Protein AF-A0A317Z5L1-F1 (afdb_monomer)

Organism: Staphylococcus pseudintermedius (NCBI:txid283734)

Radius of gyration: 21.59 Å; Cα contacts (8 Å, |Δi|>4): 305; chains: 1; bounding box: 58×46×45 Å

pLDDT: mean 89.45, std 11.29, range [34.5, 98.62]

Solvent-accessible surface area (backbone atoms only — not comparable to full-atom values): 14922 Å² total; per-residue (Å²): 137,79,96,74,83,91,82,87,82,84,75,68,102,49,79,64,43,39,53,53,49,48,68,71,66,71,56,46,62,68,49,66,65,61,42,53,48,40,75,72,50,53,82,77,53,86,69,94,71,84,78,85,72,56,71,70,44,46,50,53,27,52,54,21,43,68,71,51,67,75,73,35,70,65,54,54,50,55,44,48,54,52,49,20,66,74,73,73,44,89,69,59,59,50,49,27,58,79,65,70,38,54,42,48,64,52,56,42,72,77,26,68,21,72,66,56,44,32,47,80,70,64,76,42,89,79,82,73,55,72,51,54,53,14,38,43,24,39,41,47,67,69,25,28,64,14,77,37,46,60,49,30,54,51,51,53,54,35,73,79,36,67,42,38,59,68,57,53,47,56,56,44,34,73,76,36,72,82,66,45,71,68,56,52,52,51,40,50,26,57,42,47,44,74,67,56,64,93,70,52,45,82,62,28,24,73,48,52,34,44,75,60,86,62,39,38,34,58,18,70,67,48,58,55,46,49,70,39,70,65,56,34,51,53,53,55,38,35,35,51,34,6,49,51,38,12,38,78,76,35,75,52,35,69,60,82,65,85,88,124

Secondary structure (DSSP, 8-state):
--S---------S-TTTTHHHHHHH--TT--HHHHHHHHH-GGGS-SS------HHHHHHHHHHHHH--TT-HHHHHHHHHHHHHHHTS---HHHHHHTT-S-HHHHHHHSSSHHHHHHHHTS------HHHHHHHHHHHHHTTT-S-HHHHHHHHHHHH--EEHHHHHHHHHHH-TT--HHHHHHHHHHHSSTTSPTTTHHHH-S-SEEEETTEEEE-HHHHHHTTSHHHHHHHHHHHHHHHHHHHHHHTT-SS--S--

Mean predicted aligned error: 7.6 Å

Foldseek 3Di:
DDPDDDDDDDQDLDLCLLVVLVVLVLQQALDLVVSLVCLVPVVPDPDPDDDDDDPVSSVSNNVSSVPDDSLDLVLVVVQQVVLCVVVVHRDAQVSCVVVSHYNSLSVVVVALAPVRNCVVVVVDPDDADPLLSLQRSLLSPPQLLLLALLQLVVVVVQLVHKDFLVRSQVSVCVQPVVDDSVNSVVNVCSQQVVVDDPPSCVRRNGHQWDDDDRMIHGDPVNNVSCVPVVSVVNSVSSSVSSQVNCCVQVVSHRDDDDDD

Nearest PDB structures (foldseek):
  7clg-assembly1_A  TM=8.553E-01  e=5.758E-12  Staphylococcus aureus subsp. aureus USA300
  7clg-assembly1_B  TM=8.978E-01  e=5.405E-11  Staphylococcus aureus subsp. aureus USA300
  5x11-assembly3_D  TM=5.388E-01  e=4.546E+00  Bacillus spizizenii str. W23
  8bzm-assembly1_I-2  TM=4.137E-01  e=2.692E+00  Homo sapiens
  4h6y-assembly1_A  TM=1.210E-01  e=8.857E+00  Homo sapiens

Sequence (260 aa):
NKEYVTVIDFIGNYKNNYLIPIALSGDPSYHKDNYRQFLTNPAVLNGVSTINFEEVAKKQIFESLTKATLNSVKILDDAYENVARRIGRQPLLMDFNDQNAIDPLIILEKYKNYHEFLEKRGYTTEVLETDAFKNLTFLSREVAPGLKNTEHFILQRLIEGDARIAELLEHMQQIDSAVTVADIETTLKILDFSYFKNDIEKSYGPPVIHRQGDVIELAAHFQHQLKNERFQRYVEDIIRLGQYNNEMKFEGQNEFIRYQ

Structure (mmCIF, N/CA/C/O backbone):
data_AF-A0A317Z5L1-F1
#
_entry.id   AF-A0A317Z5L1-F1
#
loop_
_atom_site.group_PDB
_atom_site.id
_atom_site.type_symbol
_atom_site.label_atom_id
_atom_site.label_alt_id
_atom_site.label_comp_id
_atom_site.label_asym_id
_atom_site.label_entity_id
_atom_site.label_seq_id
_atom_site.pdbx_PDB_ins_code
_atom_site.Cartn_x
_atom_site.Cartn_y
_atom_site.Cartn_z
_atom_site.occupancy
_atom_site.B_iso_or_equiv
_atom_site.auth_seq_id
_atom_site.auth_comp_id
_atom_site.auth_asym_id
_atom_site.auth_atom_id
_atom_site.pdbx_PDB_model_num
ATOM 1 N N . ASN A 1 1 ? 34.739 -28.658 -22.662 1.00 62.91 1 ASN A N 1
ATOM 2 C CA . ASN A 1 1 ? 33.730 -28.139 -21.712 1.00 62.91 1 ASN A CA 1
ATOM 3 C C . ASN A 1 1 ? 34.293 -26.919 -21.010 1.00 62.91 1 ASN A C 1
ATOM 5 O O . ASN A 1 1 ? 35.473 -26.943 -20.693 1.00 62.91 1 ASN A O 1
ATOM 9 N N . LYS A 1 2 ? 33.507 -25.844 -20.862 1.00 78.56 2 LYS A N 1
ATOM 10 C CA . LYS A 1 2 ? 33.908 -24.636 -20.119 1.00 78.56 2 LYS A CA 1
ATOM 11 C C . LYS A 1 2 ? 33.386 -24.750 -18.686 1.00 78.56 2 LYS A C 1
ATOM 13 O 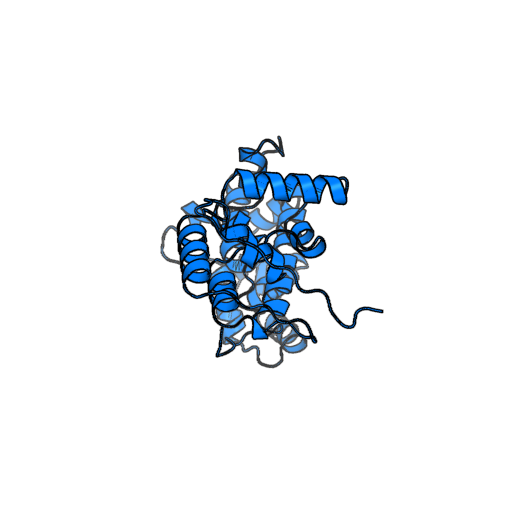O . LYS A 1 2 ? 32.223 -25.097 -18.518 1.00 78.56 2 LYS A O 1
ATOM 18 N N . GLU A 1 3 ? 34.230 -24.465 -17.699 1.00 85.94 3 GLU A N 1
ATOM 19 C CA . GLU A 1 3 ? 33.854 -24.479 -16.275 1.00 85.94 3 GLU A CA 1
ATOM 20 C C . GLU A 1 3 ? 33.112 -23.201 -15.855 1.00 85.94 3 GLU A C 1
ATOM 22 O O . GLU A 1 3 ? 32.304 -23.230 -14.935 1.00 85.94 3 GLU A O 1
ATOM 27 N N . TYR A 1 4 ? 33.334 -22.091 -16.566 1.00 84.38 4 TYR A N 1
ATOM 28 C CA . TYR A 1 4 ? 32.646 -20.817 -16.361 1.00 84.38 4 TYR A CA 1
ATOM 29 C C . TYR A 1 4 ? 32.604 -19.986 -17.652 1.00 84.38 4 TYR A C 1
ATOM 31 O O . TYR A 1 4 ? 33.280 -20.285 -18.645 1.00 84.38 4 TYR A O 1
ATOM 39 N N . VAL A 1 5 ? 31.793 -18.927 -17.637 1.00 87.50 5 VAL A N 1
ATOM 40 C CA . VAL A 1 5 ? 31.713 -17.919 -18.700 1.00 87.50 5 VAL A CA 1
ATOM 41 C C . VAL A 1 5 ? 32.085 -16.569 -18.105 1.00 87.50 5 VAL A C 1
ATOM 43 O O . VAL A 1 5 ? 31.405 -16.074 -17.214 1.00 87.50 5 VAL A O 1
ATOM 46 N N . THR A 1 6 ? 33.163 -15.968 -18.605 1.00 88.94 6 THR A N 1
ATOM 47 C CA . THR A 1 6 ? 33.510 -14.581 -18.281 1.00 88.94 6 THR A CA 1
ATOM 48 C C . THR A 1 6 ? 32.782 -13.651 -19.239 1.00 88.94 6 THR A C 1
ATOM 50 O O . THR A 1 6 ? 32.959 -13.749 -20.454 1.00 88.94 6 THR A O 1
ATOM 53 N N . VAL A 1 7 ? 31.979 -12.747 -18.683 1.00 88.94 7 VAL A N 1
ATOM 54 C CA . VAL A 1 7 ? 31.325 -11.654 -19.407 1.00 88.94 7 VAL A CA 1
ATOM 55 C C . VAL A 1 7 ? 32.013 -10.355 -18.999 1.00 88.94 7 VAL A C 1
ATOM 57 O O . VAL A 1 7 ? 32.199 -10.109 -17.811 1.00 88.94 7 VAL A O 1
ATOM 60 N N . ILE A 1 8 ? 32.421 -9.550 -19.979 1.00 90.50 8 ILE A N 1
ATOM 61 C CA . ILE A 1 8 ? 33.047 -8.242 -19.761 1.00 90.50 8 ILE A CA 1
ATOM 62 C C . ILE A 1 8 ? 32.133 -7.198 -20.393 1.00 90.50 8 ILE A C 1
ATOM 64 O O . ILE A 1 8 ? 31.870 -7.271 -21.593 1.00 90.50 8 ILE A O 1
ATOM 68 N N . ASP A 1 9 ? 31.666 -6.247 -19.587 1.00 87.81 9 ASP A N 1
ATOM 69 C CA . ASP A 1 9 ? 30.867 -5.108 -20.039 1.00 87.81 9 ASP A CA 1
ATOM 70 C C . ASP A 1 9 ? 31.667 -3.809 -19.871 1.00 87.81 9 ASP A C 1
ATOM 72 O O . ASP A 1 9 ? 32.240 -3.544 -18.811 1.00 87.81 9 ASP A O 1
ATOM 76 N N . PHE A 1 10 ? 31.735 -3.008 -20.933 1.00 88.75 10 PHE A N 1
ATOM 77 C CA . PHE A 1 10 ? 32.464 -1.744 -20.941 1.00 88.75 10 PHE A CA 1
ATOM 78 C C . PHE A 1 10 ? 31.510 -0.601 -20.605 1.00 88.75 10 PHE A C 1
ATOM 80 O O . PHE A 1 10 ? 30.720 -0.151 -21.438 1.00 88.75 10 PHE A O 1
ATOM 87 N N . ILE A 1 11 ? 31.625 -0.084 -19.383 1.00 85.50 11 ILE A N 1
ATOM 88 C CA . ILE A 1 11 ? 30.758 0.989 -18.896 1.00 85.50 11 ILE A CA 1
ATOM 89 C C . ILE A 1 11 ? 31.221 2.332 -19.468 1.00 85.50 11 ILE A C 1
ATOM 91 O O . ILE A 1 11 ? 32.213 2.915 -19.031 1.00 85.50 11 ILE A O 1
ATOM 95 N N . GLY A 1 12 ? 30.502 2.804 -20.486 1.00 82.56 12 GLY A N 1
ATOM 96 C CA . GLY A 1 12 ? 30.654 4.145 -21.048 1.00 82.56 12 GLY A CA 1
ATOM 97 C C . GLY A 1 12 ? 29.787 5.186 -20.333 1.00 82.56 12 GLY A C 1
ATOM 98 O O . GLY A 1 12 ? 29.025 4.878 -19.419 1.00 82.56 12 GLY A O 1
ATOM 99 N N . ASN A 1 13 ? 29.829 6.436 -20.802 1.00 80.62 13 ASN A N 1
ATOM 100 C CA . ASN A 1 13 ? 29.001 7.527 -20.273 1.00 80.62 13 ASN A CA 1
ATOM 101 C C . ASN A 1 13 ? 27.541 7.450 -20.775 1.00 80.62 13 ASN A C 1
ATOM 103 O O . ASN A 1 13 ? 27.061 8.334 -21.491 1.00 80.62 13 ASN A O 1
ATOM 107 N N . TYR A 1 14 ? 26.834 6.373 -20.435 1.00 82.00 14 TYR A N 1
ATOM 108 C CA . TYR A 1 14 ? 25.439 6.170 -20.811 1.00 82.00 14 TYR A CA 1
ATOM 109 C C . TYR A 1 14 ? 24.494 6.541 -19.672 1.00 82.00 14 TYR A C 1
ATOM 111 O O . TYR A 1 14 ? 24.668 6.156 -18.516 1.00 82.00 14 TYR A O 1
ATOM 119 N N . LYS A 1 15 ? 23.403 7.231 -20.021 1.00 77.12 15 LYS A N 1
ATOM 120 C CA . LYS A 1 15 ? 22.336 7.573 -19.065 1.00 77.12 15 LYS A CA 1
ATOM 121 C C . LYS A 1 15 ? 21.635 6.343 -18.482 1.00 77.12 15 LYS A C 1
ATOM 123 O O . LYS A 1 15 ? 21.039 6.456 -17.420 1.00 77.12 15 LYS A O 1
ATOM 128 N N . ASN A 1 16 ? 21.717 5.199 -19.162 1.00 84.19 16 ASN A N 1
ATOM 129 C CA . ASN A 1 16 ? 20.986 3.976 -18.826 1.00 84.19 16 ASN A CA 1
ATOM 130 C C . ASN A 1 16 ? 21.813 2.959 -18.025 1.00 84.19 16 ASN A C 1
ATOM 132 O O . ASN A 1 16 ? 21.329 1.859 -17.781 1.00 84.19 16 ASN A O 1
ATOM 136 N N . ASN A 1 17 ? 23.023 3.315 -17.579 1.00 86.94 17 ASN A N 1
ATOM 137 C CA . ASN A 1 17 ? 23.868 2.425 -16.774 1.00 86.94 17 ASN A CA 1
ATOM 138 C C . ASN A 1 17 ? 23.183 1.952 -15.475 1.00 86.94 17 ASN A C 1
ATOM 140 O O . ASN A 1 17 ? 23.536 0.903 -14.946 1.00 86.94 17 ASN A O 1
ATOM 144 N N . TYR A 1 18 ? 22.167 2.671 -14.986 1.00 84.88 18 TYR A N 1
ATOM 145 C CA . TYR A 1 18 ? 21.374 2.282 -13.818 1.00 84.88 18 TYR A CA 1
ATOM 146 C C . TYR A 1 18 ? 20.577 0.985 -14.022 1.00 84.88 18 TYR A C 1
ATOM 148 O O . TYR A 1 18 ? 20.158 0.396 -13.036 1.00 84.88 18 TYR A O 1
ATOM 156 N N . LEU A 1 19 ? 20.381 0.526 -15.265 1.00 84.81 19 LEU A N 1
ATOM 157 C CA . LEU A 1 19 ? 19.720 -0.750 -15.562 1.00 84.81 19 LEU A CA 1
ATOM 158 C C . LEU A 1 19 ? 20.593 -1.964 -15.221 1.00 84.81 19 LEU A C 1
ATOM 160 O O . LEU A 1 19 ? 20.060 -3.043 -14.992 1.00 84.81 19 LEU A O 1
ATOM 164 N N . ILE A 1 20 ? 21.917 -1.796 -15.163 1.00 87.88 20 ILE A N 1
ATOM 165 C CA . ILE A 1 20 ? 22.866 -2.877 -14.868 1.00 87.88 20 ILE A CA 1
ATOM 166 C C . ILE A 1 20 ? 22.626 -3.464 -13.470 1.00 87.88 20 ILE A C 1
ATOM 168 O O . ILE A 1 20 ? 22.378 -4.665 -13.380 1.00 87.88 20 ILE A O 1
ATOM 172 N N . PRO A 1 21 ? 22.642 -2.672 -12.376 1.00 84.50 21 PRO A N 1
ATOM 173 C CA . PRO A 1 21 ? 22.366 -3.221 -11.054 1.00 84.50 21 PRO A CA 1
ATOM 174 C C . PRO A 1 21 ? 20.931 -3.738 -10.924 1.00 84.50 21 PRO A C 1
ATOM 176 O O . PRO A 1 21 ? 20.745 -4.712 -10.216 1.00 84.50 21 PRO A O 1
ATOM 179 N N . ILE A 1 22 ? 19.952 -3.164 -11.637 1.00 82.56 22 ILE A N 1
ATOM 180 C CA . ILE A 1 22 ? 18.559 -3.651 -11.644 1.00 82.56 22 ILE A CA 1
ATOM 181 C C . ILE A 1 22 ? 18.478 -5.065 -12.234 1.00 82.56 22 ILE A C 1
ATOM 183 O O . ILE A 1 22 ? 17.849 -5.950 -11.667 1.00 82.56 22 ILE A O 1
ATOM 187 N N . ALA A 1 23 ? 19.132 -5.292 -13.374 1.00 82.06 23 ALA A N 1
ATOM 188 C CA . ALA A 1 23 ? 19.105 -6.587 -14.048 1.00 82.06 23 ALA A CA 1
ATOM 189 C C . ALA A 1 23 ? 19.907 -7.664 -13.300 1.00 82.06 23 ALA A C 1
ATOM 191 O O . ALA A 1 23 ? 19.547 -8.837 -13.349 1.00 82.06 23 ALA A O 1
ATOM 192 N N . LEU A 1 24 ? 21.002 -7.275 -12.638 1.00 84.44 24 LEU A N 1
ATOM 193 C CA . LEU A 1 24 ? 21.918 -8.207 -11.978 1.00 84.44 24 LEU A CA 1
ATOM 194 C C . LEU A 1 24 ? 21.557 -8.500 -10.518 1.00 84.44 24 LEU A C 1
ATOM 196 O O . LEU A 1 24 ? 21.924 -9.567 -10.033 1.00 84.44 24 LEU A O 1
ATOM 200 N N . SER A 1 25 ? 20.870 -7.591 -9.817 1.00 78.62 25 SER A N 1
ATOM 201 C CA . SER A 1 25 ? 20.440 -7.839 -8.435 1.00 78.62 25 SER A CA 1
ATOM 202 C C . SER A 1 25 ? 19.280 -8.826 -8.358 1.00 78.62 25 SER A C 1
ATOM 204 O O . SER A 1 25 ? 19.108 -9.472 -7.329 1.00 78.62 25 SER A O 1
ATOM 206 N N . GLY A 1 26 ? 18.472 -8.918 -9.422 1.00 70.88 26 GLY A N 1
ATOM 207 C CA . GLY A 1 26 ? 17.206 -9.647 -9.394 1.00 70.88 26 GLY A CA 1
ATOM 208 C C . GLY A 1 26 ? 16.174 -9.027 -8.446 1.00 70.88 26 GLY A C 1
ATOM 209 O O . GLY A 1 26 ? 15.166 -9.666 -8.171 1.00 70.88 26 GLY A O 1
ATOM 210 N N . ASP A 1 27 ? 16.424 -7.811 -7.947 1.00 72.69 27 ASP A N 1
ATOM 211 C CA . ASP A 1 27 ? 15.538 -7.088 -7.036 1.00 72.69 27 ASP A CA 1
ATOM 212 C C . ASP A 1 27 ? 14.497 -6.295 -7.849 1.00 72.69 27 ASP A C 1
ATOM 214 O O . ASP A 1 27 ? 14.867 -5.344 -8.545 1.00 72.69 27 ASP A O 1
ATOM 218 N N . PRO A 1 28 ? 13.202 -6.655 -7.775 1.00 67.25 28 PRO A N 1
ATOM 219 C CA . PRO A 1 28 ? 12.135 -5.967 -8.487 1.00 67.25 28 PRO A CA 1
ATOM 220 C C . PRO A 1 28 ? 11.600 -4.746 -7.724 1.00 67.25 28 PRO A C 1
ATOM 222 O O . PRO A 1 28 ? 10.616 -4.140 -8.144 1.00 67.25 28 PRO A O 1
ATOM 225 N N . SER A 1 29 ? 12.208 -4.368 -6.597 1.00 65.31 29 SER A N 1
ATOM 226 C CA . SER A 1 29 ? 11.690 -3.311 -5.733 1.00 65.31 29 SER A CA 1
ATOM 227 C C . SER A 1 29 ? 11.843 -1.912 -6.311 1.00 65.31 29 SER A C 1
ATOM 229 O O . SER A 1 29 ? 11.209 -0.993 -5.823 1.00 65.31 29 SER A O 1
ATOM 231 N N . TYR A 1 30 ? 12.710 -1.709 -7.313 1.00 73.62 30 TYR A N 1
ATOM 232 C CA . TYR A 1 30 ? 13.026 -0.389 -7.882 1.00 73.62 30 TYR A CA 1
ATOM 233 C C . TYR A 1 30 ? 13.431 0.691 -6.851 1.00 73.62 30 TYR A C 1
ATOM 235 O O . TYR A 1 30 ? 13.520 1.875 -7.199 1.00 73.62 30 TYR A O 1
ATOM 243 N N . HIS A 1 31 ? 13.808 0.295 -5.629 1.00 74.62 31 HIS A N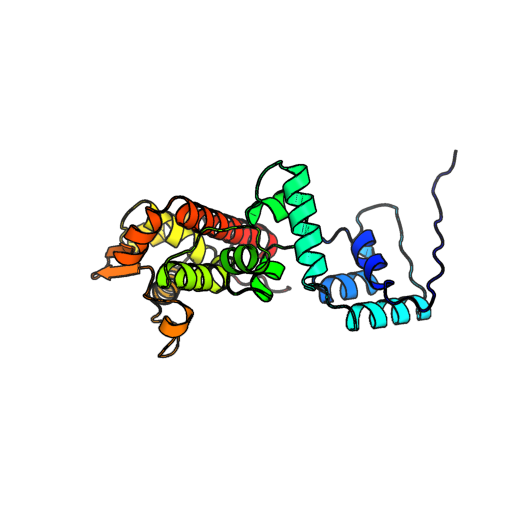 1
ATOM 244 C CA . HIS A 1 31 ? 14.381 1.180 -4.621 1.00 74.62 31 HIS A CA 1
ATOM 245 C C . HIS A 1 31 ? 15.867 1.416 -4.892 1.00 74.62 31 HIS A C 1
ATOM 247 O O . HIS A 1 31 ? 16.690 0.501 -4.941 1.00 74.62 31 HIS A O 1
ATOM 253 N N . LYS A 1 32 ? 16.240 2.691 -5.053 1.00 80.69 32 LYS A N 1
ATOM 254 C CA . LYS A 1 32 ? 17.625 3.071 -5.373 1.00 80.69 32 LYS A CA 1
ATOM 255 C C . LYS A 1 32 ? 18.626 2.568 -4.339 1.00 80.69 32 LYS A C 1
ATOM 257 O O . LYS A 1 32 ? 19.734 2.214 -4.726 1.00 80.69 32 LYS A O 1
ATOM 262 N N . ASP A 1 33 ? 18.263 2.570 -3.061 1.00 79.69 33 ASP A N 1
ATOM 263 C CA . ASP A 1 33 ? 19.182 2.204 -1.984 1.00 79.69 33 ASP A CA 1
ATOM 264 C C . ASP A 1 33 ? 19.555 0.720 -2.019 1.00 79.69 33 ASP A C 1
ATOM 266 O O . ASP A 1 33 ? 20.738 0.406 -1.889 1.00 79.69 33 ASP A O 1
ATOM 270 N N . ASN A 1 34 ? 18.624 -0.162 -2.384 1.00 79.62 34 ASN A N 1
ATOM 271 C CA . ASN A 1 34 ? 18.910 -1.583 -2.587 1.00 79.62 34 ASN A CA 1
ATOM 272 C C . ASN A 1 34 ? 19.927 -1.792 -3.718 1.00 79.62 34 ASN A C 1
ATOM 274 O O . ASN A 1 34 ? 20.915 -2.511 -3.566 1.00 79.62 34 ASN A O 1
ATOM 278 N N . TYR A 1 35 ? 19.770 -1.079 -4.837 1.00 85.00 35 TYR A N 1
ATOM 279 C CA . TYR A 1 35 ? 20.737 -1.143 -5.938 1.00 85.00 35 TYR A CA 1
ATOM 280 C C . TYR A 1 35 ? 22.101 -0.551 -5.561 1.00 85.00 35 TYR A C 1
ATOM 282 O O . TYR A 1 35 ? 23.138 -1.044 -6.008 1.00 85.00 35 TYR A O 1
ATOM 290 N N . ARG A 1 36 ? 22.137 0.490 -4.718 1.00 83.81 36 ARG A N 1
ATOM 291 C CA . ARG A 1 36 ? 23.393 1.045 -4.178 1.00 83.81 36 ARG A CA 1
ATOM 292 C C . ARG A 1 36 ? 24.090 0.053 -3.252 1.00 83.81 36 ARG A C 1
ATOM 294 O O . ARG A 1 36 ? 25.316 -0.073 -3.315 1.00 83.81 36 ARG A O 1
ATOM 301 N N . GLN A 1 37 ? 23.326 -0.655 -2.424 1.00 82.69 37 GLN A N 1
ATOM 302 C CA . GLN A 1 37 ? 23.835 -1.709 -1.557 1.00 82.69 37 GLN A CA 1
ATOM 303 C C . GLN A 1 37 ? 24.396 -2.866 -2.389 1.00 82.69 37 GLN A C 1
ATOM 305 O O . GLN A 1 37 ? 25.541 -3.254 -2.166 1.00 82.69 37 GLN A O 1
ATOM 310 N N . PHE A 1 38 ? 23.672 -3.319 -3.417 1.00 84.25 38 PHE A N 1
ATOM 311 C CA . PHE A 1 38 ? 24.134 -4.345 -4.358 1.00 84.25 38 PHE A CA 1
ATOM 312 C C . PHE A 1 38 ? 25.449 -3.960 -5.055 1.00 84.25 38 PHE A C 1
ATOM 314 O O . PHE A 1 38 ? 26.387 -4.751 -5.102 1.00 84.25 38 PHE A O 1
ATOM 321 N N . LEU A 1 39 ? 25.575 -2.716 -5.534 1.00 84.44 39 LEU A N 1
ATOM 322 C CA . LEU A 1 39 ? 26.826 -2.208 -6.119 1.00 84.44 39 LEU A CA 1
ATOM 323 C C . LEU A 1 39 ? 27.987 -2.160 -5.116 1.00 84.44 39 LEU A C 1
ATOM 325 O O . LEU A 1 39 ? 29.157 -2.177 -5.508 1.00 84.44 39 LEU A O 1
ATOM 329 N N . THR A 1 40 ? 27.681 -2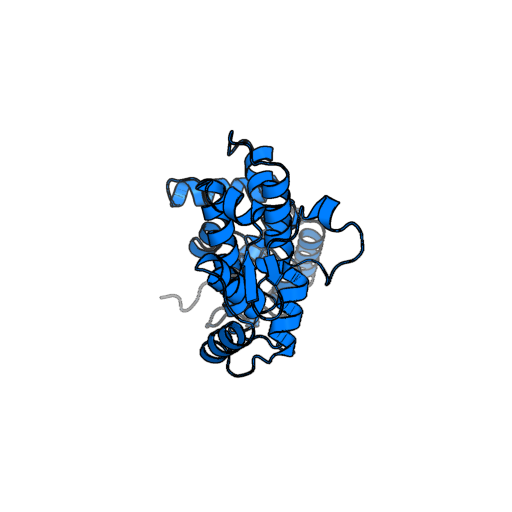.026 -3.826 1.00 82.88 40 THR A N 1
ATOM 330 C CA . THR A 1 40 ? 28.684 -1.948 -2.760 1.00 82.88 40 THR A CA 1
ATOM 331 C C . THR A 1 40 ? 29.131 -3.324 -2.307 1.00 82.88 40 THR A C 1
ATOM 333 O O . THR A 1 40 ? 30.327 -3.524 -2.106 1.00 82.88 40 THR A O 1
ATOM 336 N N . ASN A 1 41 ? 28.197 -4.263 -2.208 1.00 76.94 41 ASN A N 1
ATOM 337 C CA . ASN A 1 41 ? 28.463 -5.634 -1.830 1.00 76.94 41 ASN A CA 1
ATOM 338 C C . ASN A 1 41 ? 27.662 -6.605 -2.720 1.00 76.94 41 ASN A C 1
ATOM 340 O O . ASN A 1 41 ? 26.580 -7.044 -2.330 1.00 76.94 41 ASN A O 1
ATOM 344 N N . PRO A 1 42 ? 28.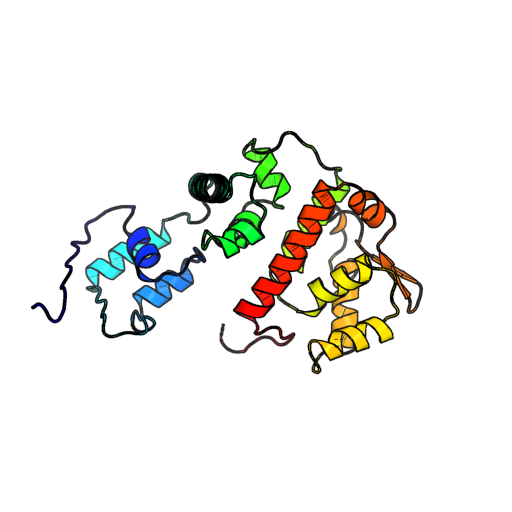191 -6.976 -3.902 1.00 66.81 42 PRO A N 1
ATOM 345 C CA . PRO A 1 42 ? 27.531 -7.916 -4.812 1.00 66.81 42 PRO A CA 1
ATOM 346 C C . PRO A 1 42 ? 27.462 -9.352 -4.268 1.00 66.81 42 PRO A C 1
ATOM 348 O O . PRO A 1 42 ? 26.845 -10.212 -4.892 1.00 66.81 42 PRO A O 1
ATOM 351 N N . ALA A 1 43 ? 28.090 -9.627 -3.114 1.00 57.19 43 ALA A N 1
ATOM 352 C CA . ALA A 1 43 ? 28.180 -10.953 -2.497 1.00 57.19 43 ALA A CA 1
ATOM 353 C C . ALA A 1 43 ? 26.833 -11.521 -2.005 1.00 57.19 43 ALA A C 1
ATOM 355 O O . ALA A 1 43 ? 26.801 -12.615 -1.453 1.00 57.19 43 ALA A O 1
ATOM 356 N N . VAL A 1 44 ? 25.729 -10.797 -2.205 1.00 55.09 44 VAL A N 1
ATOM 357 C CA . VAL A 1 44 ? 24.359 -11.244 -1.899 1.00 55.09 44 VAL A CA 1
ATOM 358 C C . VAL A 1 44 ? 23.833 -12.247 -2.943 1.00 55.09 44 VAL A C 1
ATOM 360 O O . VAL A 1 44 ? 22.814 -12.898 -2.725 1.00 55.09 44 VAL A O 1
ATOM 363 N N . LEU A 1 45 ? 24.532 -12.441 -4.069 1.00 57.94 45 LEU A N 1
ATOM 364 C CA . LEU A 1 45 ? 24.191 -13.494 -5.027 1.00 57.94 45 LEU A CA 1
ATOM 365 C C . LEU A 1 45 ? 24.634 -14.867 -4.504 1.00 57.94 45 LEU A C 1
ATOM 367 O O . LEU A 1 45 ? 25.812 -15.217 -4.545 1.00 57.94 45 LEU A O 1
ATOM 371 N N . ASN A 1 46 ? 23.674 -15.667 -4.043 1.00 53.72 46 ASN A N 1
ATOM 372 C CA . ASN A 1 46 ? 23.904 -17.057 -3.656 1.00 53.72 46 ASN A CA 1
ATOM 373 C C . ASN A 1 46 ? 24.336 -17.891 -4.882 1.00 53.72 46 ASN A C 1
ATOM 375 O O . ASN A 1 46 ? 23.524 -18.173 -5.762 1.00 53.72 46 ASN A O 1
ATOM 379 N N . GLY A 1 47 ? 25.609 -18.303 -4.953 1.00 63.16 47 GLY A N 1
ATOM 380 C CA . GLY A 1 47 ? 26.126 -19.172 -6.019 1.00 63.16 47 GLY A CA 1
ATOM 381 C C . GLY A 1 47 ? 27.644 -19.091 -6.235 1.00 63.16 47 GLY A C 1
ATOM 382 O O . GLY A 1 47 ? 28.362 -18.441 -5.485 1.00 63.16 47 GLY A O 1
ATOM 383 N N . VAL A 1 48 ? 28.139 -19.763 -7.284 1.00 63.16 48 VAL A N 1
ATOM 384 C CA . VAL A 1 48 ? 29.557 -19.718 -7.725 1.00 63.16 48 VAL A CA 1
ATOM 385 C C . VAL A 1 48 ? 29.864 -18.542 -8.664 1.00 63.16 48 VAL A C 1
ATOM 387 O O . VAL A 1 48 ? 31.004 -18.363 -9.092 1.00 63.16 48 VAL A O 1
ATOM 390 N N . SER A 1 49 ? 28.848 -17.759 -9.027 1.00 72.50 49 SER A N 1
ATOM 391 C CA . SER A 1 49 ? 28.975 -16.607 -9.918 1.00 72.50 49 SER A CA 1
ATOM 392 C C . SER A 1 49 ? 29.442 -15.380 -9.144 1.00 72.50 49 SER A C 1
ATOM 394 O O . SER A 1 49 ? 28.868 -15.027 -8.120 1.00 72.50 49 SER A O 1
ATOM 396 N N . THR A 1 50 ? 30.464 -14.703 -9.658 1.00 79.88 50 THR A N 1
ATOM 397 C CA . THR A 1 50 ? 31.002 -13.472 -9.077 1.00 79.88 50 THR A CA 1
ATOM 398 C C . THR A 1 50 ? 30.762 -12.291 -10.007 1.00 79.88 50 THR A C 1
ATOM 400 O O . THR A 1 50 ? 30.911 -12.393 -11.225 1.00 79.88 50 THR A O 1
ATOM 403 N N . ILE A 1 51 ? 30.395 -11.153 -9.419 1.00 84.94 51 ILE A N 1
ATOM 404 C CA . ILE A 1 51 ? 30.249 -9.878 -10.122 1.00 84.94 51 ILE A CA 1
ATOM 405 C C . ILE A 1 51 ? 31.259 -8.907 -9.529 1.00 84.94 51 ILE A C 1
ATOM 407 O O . ILE A 1 51 ? 31.307 -8.716 -8.315 1.00 84.94 51 ILE A O 1
ATOM 411 N N . ASN A 1 52 ? 32.062 -8.294 -10.392 1.00 84.88 52 ASN A N 1
ATOM 412 C CA . ASN A 1 52 ? 33.044 -7.295 -10.004 1.00 84.88 52 ASN A CA 1
ATOM 413 C C . ASN A 1 52 ? 32.825 -6.018 -10.814 1.00 84.88 52 ASN A C 1
ATOM 415 O O . ASN A 1 52 ? 32.739 -6.069 -12.040 1.00 84.88 52 ASN A O 1
ATOM 419 N N . PHE A 1 53 ? 32.775 -4.880 -10.127 1.00 85.94 53 PHE A N 1
ATOM 420 C CA . PHE A 1 53 ? 32.692 -3.565 -10.750 1.00 85.94 53 PHE A CA 1
ATOM 421 C C . PHE A 1 53 ? 33.984 -2.805 -10.466 1.00 85.94 53 PHE A C 1
ATOM 423 O O . PHE A 1 53 ? 34.340 -2.610 -9.305 1.00 85.94 53 PHE A O 1
ATOM 430 N N . GLU A 1 54 ? 34.674 -2.340 -11.508 1.00 89.25 54 GLU A N 1
ATOM 431 C CA . GLU A 1 54 ? 35.780 -1.399 -11.317 1.00 89.25 54 GLU A CA 1
ATOM 432 C C . GLU A 1 54 ? 35.278 -0.098 -10.677 1.00 89.25 54 GLU A C 1
ATOM 434 O O . GLU A 1 54 ? 34.174 0.360 -10.971 1.00 89.25 54 GLU A O 1
ATOM 439 N N . GLU A 1 55 ? 36.104 0.545 -9.850 1.00 87.88 55 GLU A N 1
ATOM 440 C CA . GLU A 1 55 ? 35.752 1.781 -9.127 1.00 87.88 55 GLU A CA 1
ATOM 441 C C . GLU A 1 55 ? 35.196 2.884 -10.046 1.00 87.88 55 GLU A C 1
ATOM 443 O O . GLU A 1 55 ? 34.177 3.513 -9.751 1.00 87.88 55 GLU A O 1
ATOM 448 N N . VAL A 1 56 ? 35.822 3.087 -11.210 1.00 88.31 56 VAL A N 1
ATOM 449 C CA . VAL A 1 56 ? 35.386 4.096 -12.190 1.00 88.31 56 VAL A CA 1
ATOM 450 C C . VAL A 1 56 ? 34.014 3.742 -12.769 1.00 88.31 56 VAL A C 1
ATOM 452 O O . VAL A 1 56 ? 33.137 4.605 -12.845 1.00 88.31 56 VAL A O 1
ATOM 455 N N . ALA A 1 57 ? 33.806 2.476 -13.133 1.00 87.12 57 ALA A N 1
ATOM 456 C CA . ALA A 1 57 ? 32.534 1.978 -13.648 1.00 87.12 57 ALA A CA 1
ATOM 457 C C . ALA A 1 57 ? 31.426 2.078 -12.588 1.00 87.12 57 ALA A C 1
ATOM 459 O O . ALA A 1 57 ? 30.346 2.600 -12.863 1.00 87.12 57 ALA A O 1
ATOM 460 N N . LYS A 1 58 ? 31.719 1.670 -11.348 1.00 88.50 58 LYS A N 1
ATOM 461 C CA . LYS A 1 58 ? 30.811 1.769 -10.201 1.00 88.50 58 LYS A CA 1
ATOM 462 C C . LYS A 1 58 ? 30.364 3.208 -9.968 1.00 88.50 58 LYS A C 1
ATOM 464 O O . LYS A 1 58 ? 29.167 3.452 -9.819 1.00 88.50 58 LYS A O 1
ATOM 469 N N . LYS A 1 59 ? 31.287 4.175 -10.016 1.00 88.31 59 LYS A N 1
ATOM 470 C CA . LYS A 1 59 ? 30.960 5.603 -9.906 1.00 88.31 59 LYS A CA 1
ATOM 471 C C . LYS A 1 59 ? 30.027 6.067 -11.029 1.00 88.31 59 LYS A C 1
ATOM 473 O O . LYS A 1 59 ? 29.028 6.725 -10.747 1.00 88.31 59 LYS A O 1
ATOM 478 N N . GLN A 1 60 ? 30.298 5.693 -12.280 1.00 87.38 60 GLN A N 1
ATOM 479 C CA . GLN A 1 60 ? 29.436 6.054 -13.415 1.00 87.38 60 GLN A CA 1
ATOM 480 C C . GLN A 1 60 ? 28.029 5.451 -13.294 1.00 87.38 60 GLN A C 1
ATOM 482 O O . GLN A 1 60 ? 27.032 6.139 -13.536 1.00 87.38 60 GLN A O 1
ATOM 487 N N . ILE A 1 61 ? 27.929 4.186 -12.876 1.00 88.06 61 ILE A N 1
ATOM 488 C CA . ILE A 1 61 ? 26.642 3.537 -12.609 1.00 88.06 61 ILE A CA 1
ATOM 489 C C . ILE A 1 61 ? 25.913 4.282 -11.482 1.00 88.06 61 ILE A C 1
ATOM 491 O O . ILE A 1 61 ? 24.749 4.648 -11.652 1.00 88.06 61 ILE A O 1
ATOM 495 N N . PHE A 1 62 ? 26.593 4.597 -10.377 1.00 86.12 62 PHE A N 1
ATOM 496 C CA . PHE A 1 62 ? 26.012 5.308 -9.236 1.00 86.12 62 PHE A CA 1
ATOM 497 C C . PHE A 1 62 ? 25.498 6.708 -9.605 1.00 86.12 62 PHE A C 1
ATOM 499 O O . PHE A 1 62 ? 24.409 7.114 -9.187 1.00 86.12 62 PHE A O 1
ATOM 506 N N . GLU A 1 63 ? 26.250 7.447 -10.423 1.00 87.25 63 GLU A N 1
ATOM 507 C CA . GLU A 1 63 ? 25.832 8.749 -10.942 1.00 87.25 63 GLU A CA 1
ATOM 508 C C . GLU A 1 63 ? 24.576 8.635 -11.814 1.00 87.25 63 GLU A C 1
ATOM 510 O O . GLU A 1 63 ? 23.656 9.447 -11.681 1.00 87.25 63 GLU A O 1
ATOM 515 N N . SER A 1 64 ? 24.508 7.620 -12.682 1.00 86.38 64 SER A N 1
ATOM 516 C CA . SER A 1 64 ? 23.328 7.372 -13.515 1.00 86.38 64 SER A CA 1
ATOM 517 C C . SER A 1 64 ? 22.104 6.976 -12.678 1.00 86.38 64 SER A C 1
ATOM 519 O O . SER A 1 64 ? 21.024 7.525 -12.887 1.00 86.38 64 SER A O 1
ATOM 521 N N . LEU A 1 65 ? 22.281 6.122 -11.663 1.00 84.56 65 LEU A N 1
ATOM 522 C CA . LEU A 1 65 ? 21.231 5.680 -10.742 1.00 84.56 65 LEU A CA 1
ATOM 523 C C . LEU A 1 65 ? 20.694 6.840 -9.901 1.00 84.56 65 LEU A C 1
ATOM 525 O O . LEU A 1 65 ? 19.487 6.985 -9.704 1.00 84.56 65 LEU A O 1
ATOM 529 N N . THR A 1 66 ? 21.588 7.712 -9.438 1.00 82.06 66 THR A N 1
ATOM 530 C CA . THR A 1 66 ? 21.208 8.901 -8.673 1.00 82.06 66 THR A CA 1
ATOM 531 C C . THR A 1 66 ? 20.322 9.822 -9.509 1.00 82.06 66 THR A C 1
ATOM 533 O O . THR A 1 66 ? 19.287 10.272 -9.016 1.00 82.06 66 THR A O 1
ATOM 536 N N . LYS A 1 67 ? 20.667 10.025 -10.787 1.00 82.75 67 LYS A N 1
ATOM 537 C CA . LYS A 1 67 ? 19.905 10.861 -11.730 1.00 82.75 67 LYS A CA 1
ATOM 538 C C . LYS A 1 67 ? 18.607 10.210 -12.225 1.00 82.75 67 LYS A C 1
ATOM 540 O O . LYS A 1 67 ? 17.685 10.933 -12.589 1.00 82.75 67 LYS A O 1
ATOM 545 N N . ALA A 1 68 ? 18.526 8.881 -12.268 1.00 77.75 68 ALA A N 1
ATOM 546 C CA . ALA A 1 68 ? 17.374 8.165 -12.812 1.00 77.75 68 ALA A CA 1
ATOM 547 C C . ALA A 1 68 ? 16.108 8.365 -11.963 1.00 77.75 68 ALA A C 1
ATOM 549 O O . ALA A 1 68 ? 16.161 8.364 -10.738 1.00 77.75 68 ALA A O 1
ATOM 550 N N . THR A 1 69 ? 14.944 8.491 -12.593 1.00 77.06 69 THR A N 1
ATOM 551 C CA . THR A 1 69 ? 13.648 8.504 -11.896 1.00 77.06 69 THR A CA 1
ATOM 552 C C . THR A 1 69 ? 13.001 7.134 -12.063 1.00 77.06 69 THR A C 1
ATOM 554 O O . THR A 1 69 ? 12.405 6.858 -13.102 1.00 77.06 69 THR A O 1
ATOM 557 N N . LEU A 1 70 ? 13.141 6.268 -11.054 1.00 75.44 70 LEU A N 1
ATOM 558 C CA . LEU A 1 70 ? 12.689 4.870 -11.119 1.00 75.44 70 LEU A CA 1
ATOM 559 C C . LEU A 1 70 ? 11.170 4.697 -10.950 1.00 75.44 70 LEU A C 1
ATOM 561 O O . LEU A 1 70 ? 10.648 3.624 -11.205 1.00 75.44 70 LEU A O 1
ATOM 565 N N . ASN A 1 71 ? 10.456 5.778 -10.634 1.00 76.25 71 ASN A N 1
ATOM 566 C CA . ASN A 1 71 ? 8.996 5.856 -10.628 1.00 76.25 71 ASN A CA 1
ATOM 567 C C . ASN A 1 71 ? 8.462 6.732 -11.782 1.00 76.25 71 ASN A C 1
ATOM 569 O O . ASN A 1 71 ? 7.433 7.403 -11.666 1.00 76.25 71 ASN A O 1
ATOM 573 N N . SER A 1 72 ? 9.190 6.837 -12.902 1.00 85.06 72 SER A N 1
ATOM 574 C CA . SER A 1 72 ? 8.718 7.628 -14.048 1.00 85.06 72 SER A CA 1
ATOM 575 C C . SER A 1 72 ? 7.392 7.072 -14.588 1.00 85.06 72 SER A C 1
ATOM 577 O O . SER A 1 72 ? 7.158 5.872 -14.521 1.00 85.06 72 SER A O 1
ATOM 579 N N . VAL A 1 73 ? 6.524 7.936 -15.135 1.00 88.38 73 VAL A N 1
ATOM 580 C CA . VAL A 1 73 ? 5.214 7.502 -15.676 1.00 88.38 73 VAL A CA 1
ATOM 581 C C . VAL A 1 73 ? 5.396 6.383 -16.700 1.00 88.38 73 VAL A C 1
ATOM 583 O O . VAL A 1 73 ? 4.688 5.390 -16.647 1.00 88.38 73 VAL A O 1
ATOM 586 N N . LYS A 1 74 ? 6.418 6.509 -17.554 1.00 87.56 74 LYS A N 1
ATOM 587 C CA . LYS A 1 74 ? 6.760 5.501 -18.553 1.00 87.56 74 LYS A CA 1
ATOM 588 C C . LYS A 1 74 ? 7.080 4.135 -17.937 1.00 87.56 74 LYS A C 1
ATOM 590 O O . LYS A 1 74 ? 6.581 3.141 -18.430 1.00 87.56 74 LYS A O 1
ATOM 595 N N . ILE A 1 75 ? 7.879 4.083 -16.867 1.00 86.69 75 ILE A N 1
ATOM 596 C CA . ILE A 1 75 ? 8.210 2.810 -16.199 1.00 86.69 75 ILE A CA 1
ATOM 597 C C . ILE A 1 75 ? 6.944 2.148 -15.647 1.00 86.69 75 ILE A C 1
ATOM 599 O O . ILE A 1 75 ? 6.779 0.942 -15.790 1.00 86.69 75 ILE A O 1
ATOM 603 N N . LEU A 1 76 ? 6.049 2.934 -15.042 1.00 92.88 76 LEU A N 1
ATOM 604 C CA . LEU A 1 76 ? 4.802 2.414 -14.480 1.00 92.88 76 LEU A CA 1
ATOM 605 C C . LEU A 1 76 ? 3.841 1.921 -15.567 1.00 92.88 76 LEU A C 1
ATOM 607 O O . LEU A 1 76 ? 3.228 0.873 -15.394 1.00 92.88 76 LEU A O 1
ATOM 611 N N . ASP A 1 77 ? 3.749 2.632 -16.694 1.00 93.81 77 ASP A N 1
ATOM 612 C CA . ASP A 1 77 ? 2.970 2.188 -17.855 1.00 93.81 77 ASP A CA 1
ATOM 613 C C . ASP A 1 77 ? 3.548 0.914 -18.470 1.00 93.81 77 ASP A C 1
ATOM 615 O O . ASP A 1 77 ? 2.819 -0.055 -18.652 1.00 93.81 77 ASP A O 1
ATOM 619 N N . ASP A 1 78 ? 4.860 0.880 -18.723 1.00 91.25 78 ASP A N 1
ATOM 620 C CA . ASP A 1 78 ? 5.533 -0.291 -19.286 1.00 91.25 78 ASP A CA 1
ATOM 621 C C . ASP A 1 78 ? 5.334 -1.514 -18.365 1.00 91.25 78 ASP A C 1
ATOM 623 O O . ASP A 1 78 ? 5.066 -2.621 -18.838 1.00 91.25 78 ASP A O 1
ATOM 627 N N . ALA A 1 79 ? 5.427 -1.334 -17.042 1.00 90.69 79 ALA A N 1
ATOM 628 C CA . ALA A 1 79 ? 5.157 -2.390 -16.068 1.00 90.69 79 ALA A CA 1
ATOM 629 C C . ALA A 1 79 ? 3.694 -2.852 -16.120 1.00 90.69 79 ALA A C 1
ATOM 631 O O . ALA A 1 79 ? 3.443 -4.052 -16.247 1.00 90.69 79 ALA A O 1
ATOM 632 N N . TYR A 1 80 ? 2.741 -1.916 -16.085 1.00 96.62 80 TYR A N 1
ATOM 633 C CA . TYR A 1 80 ? 1.312 -2.211 -16.169 1.00 96.62 80 TYR A CA 1
ATOM 634 C C . TYR A 1 80 ? 0.968 -2.981 -17.449 1.00 96.62 80 TYR A C 1
ATOM 636 O O . TYR A 1 80 ? 0.357 -4.046 -17.378 1.00 96.62 80 TYR A O 1
ATOM 644 N N . GLU A 1 81 ? 1.397 -2.495 -18.616 1.00 96.50 81 GLU A N 1
ATOM 645 C CA . GLU A 1 81 ? 1.112 -3.129 -19.905 1.00 96.50 81 GLU A CA 1
ATOM 646 C C . GLU A 1 81 ? 1.715 -4.531 -19.996 1.00 96.50 81 GLU A C 1
ATOM 648 O O . GLU A 1 81 ? 1.095 -5.444 -20.545 1.00 96.50 81 GLU A O 1
ATOM 653 N N . ASN A 1 82 ? 2.920 -4.728 -19.456 1.00 94.25 82 ASN A N 1
ATOM 654 C CA . ASN A 1 82 ? 3.561 -6.037 -19.444 1.00 94.25 82 ASN A CA 1
ATOM 655 C C . ASN A 1 82 ? 2.820 -7.028 -18.539 1.00 94.25 82 ASN A C 1
ATOM 657 O O . ASN A 1 82 ? 2.596 -8.163 -18.965 1.00 94.25 82 ASN A O 1
ATOM 661 N N . VAL A 1 83 ? 2.410 -6.617 -17.334 1.00 96.94 83 VAL A N 1
ATOM 662 C CA . VAL A 1 83 ? 1.601 -7.458 -16.437 1.00 96.94 83 VAL A CA 1
ATOM 663 C C . VAL A 1 83 ? 0.257 -7.767 -17.096 1.00 96.94 83 VAL A C 1
ATOM 665 O O . VAL A 1 83 ? -0.083 -8.939 -17.248 1.00 96.94 83 VAL A O 1
ATOM 668 N N . ALA A 1 84 ? -0.454 -6.749 -17.593 1.00 97.81 84 ALA A N 1
ATOM 669 C CA . ALA A 1 84 ? -1.741 -6.899 -18.270 1.00 97.81 84 ALA A CA 1
ATOM 670 C C . ALA A 1 84 ? -1.667 -7.873 -19.457 1.00 97.81 84 ALA A C 1
ATOM 672 O O . ALA A 1 84 ? -2.530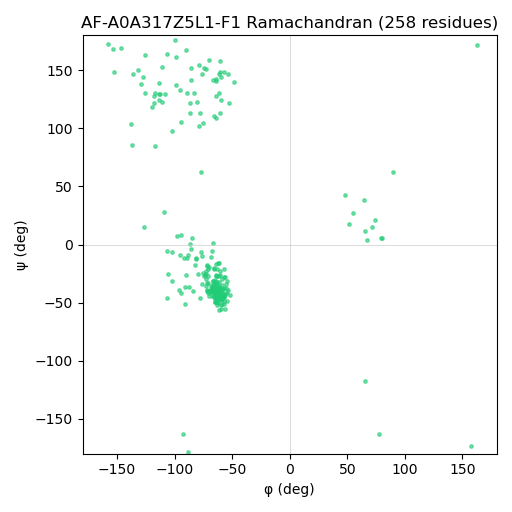 -8.736 -19.616 1.00 97.81 84 ALA A O 1
ATOM 673 N N . ARG A 1 85 ? -0.603 -7.787 -20.268 1.00 97.62 85 ARG A N 1
ATOM 674 C CA . ARG A 1 85 ? -0.370 -8.689 -21.407 1.00 97.62 85 ARG A CA 1
ATOM 675 C C . ARG A 1 85 ? -0.113 -10.132 -20.967 1.00 97.62 85 ARG A C 1
ATOM 677 O O . ARG A 1 85 ? -0.551 -11.045 -21.658 1.00 97.62 85 ARG A O 1
ATOM 684 N N . ARG A 1 86 ? 0.589 -10.347 -19.847 1.00 95.38 86 ARG A N 1
ATOM 685 C CA . ARG A 1 86 ? 0.871 -11.688 -19.299 1.00 95.38 86 ARG A CA 1
ATOM 686 C C . ARG A 1 86 ? -0.378 -12.352 -18.727 1.00 95.38 86 ARG A C 1
ATOM 688 O O . ARG A 1 86 ? -0.598 -13.529 -18.991 1.00 95.38 86 ARG A O 1
ATOM 695 N N . ILE A 1 87 ? -1.188 -11.606 -17.974 1.00 97.50 87 ILE A N 1
ATOM 696 C CA . ILE A 1 87 ? -2.366 -12.152 -17.278 1.00 97.50 87 ILE A CA 1
ATOM 697 C C . ILE A 1 87 ? -3.660 -12.066 -18.105 1.00 97.50 87 ILE A C 1
ATOM 699 O O . ILE A 1 87 ? -4.670 -12.655 -17.727 1.00 97.50 87 ILE A O 1
ATOM 703 N N . GLY A 1 88 ? -3.658 -11.325 -19.218 1.00 97.00 88 GLY A N 1
ATOM 704 C CA . GLY A 1 88 ? -4.796 -11.199 -20.135 1.00 97.00 88 GLY A CA 1
ATOM 705 C C . GLY A 1 88 ? -5.980 -10.385 -19.596 1.00 97.00 88 GLY A C 1
ATOM 706 O O . GLY A 1 88 ? -7.074 -10.460 -20.151 1.00 97.00 88 GLY A O 1
ATOM 707 N N . ARG 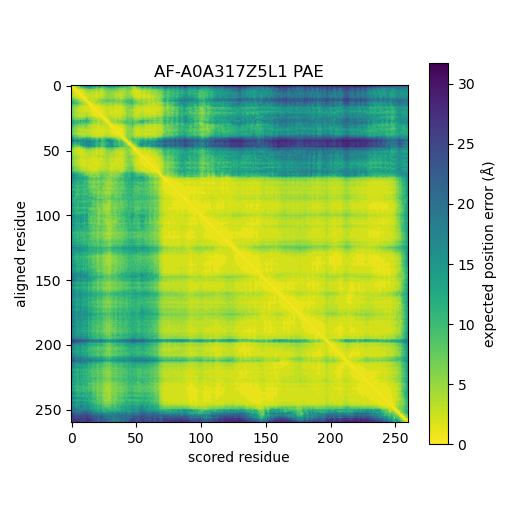A 1 89 ? -5.787 -9.616 -18.520 1.00 96.50 89 ARG A N 1
ATOM 708 C CA . ARG A 1 89 ? -6.802 -8.752 -17.894 1.00 96.50 89 ARG A CA 1
ATOM 709 C C . ARG A 1 89 ? -6.160 -7.499 -17.305 1.00 96.50 89 ARG A C 1
ATOM 711 O O . ARG A 1 89 ? -4.941 -7.432 -17.179 1.00 96.50 89 ARG A O 1
ATOM 718 N N . GLN A 1 90 ? -6.981 -6.529 -16.901 1.00 97.00 90 GLN A N 1
ATOM 719 C CA . GLN A 1 90 ? -6.506 -5.400 -16.100 1.00 97.00 90 GLN A CA 1
ATOM 720 C C . GLN A 1 90 ? -5.898 -5.924 -14.780 1.00 97.00 90 GLN A C 1
ATOM 722 O O . GLN A 1 90 ? -6.593 -6.646 -14.051 1.00 97.00 90 GLN A O 1
ATOM 727 N N . PRO A 1 91 ? -4.633 -5.591 -14.471 1.00 97.94 91 PRO A N 1
ATOM 728 C CA . PRO A 1 91 ? -4.003 -5.981 -13.221 1.00 97.94 91 PRO A CA 1
ATOM 729 C C . PRO A 1 91 ? -4.549 -5.185 -12.036 1.00 97.94 91 PRO A C 1
ATOM 731 O O . PRO A 1 91 ? -4.974 -4.034 -12.176 1.00 97.94 91 PRO A O 1
ATOM 734 N N . LEU A 1 92 ? -4.514 -5.817 -10.875 1.00 98.25 92 LEU A N 1
ATOM 735 C CA . LEU A 1 92 ? -4.589 -5.232 -9.543 1.00 98.25 92 LEU A CA 1
ATOM 736 C C . LEU A 1 92 ? -3.165 -5.120 -8.967 1.00 98.25 92 LEU A C 1
ATOM 738 O O . LEU A 1 92 ? -2.207 -5.525 -9.625 1.00 98.25 92 LEU A O 1
ATOM 742 N N . LEU A 1 93 ? -2.993 -4.540 -7.780 1.00 98.19 93 LEU A N 1
ATOM 743 C CA . LEU A 1 93 ? -1.672 -4.323 -7.187 1.00 98.19 93 LEU A CA 1
ATOM 744 C C . LEU A 1 93 ? -0.955 -5.650 -6.914 1.00 98.19 93 LEU A C 1
ATOM 746 O O . LEU A 1 93 ? 0.216 -5.771 -7.268 1.00 98.19 93 LEU A O 1
ATOM 750 N N . MET A 1 94 ? -1.636 -6.667 -6.370 1.00 97.69 94 MET A N 1
ATOM 751 C CA . MET A 1 94 ? -0.982 -7.956 -6.102 1.00 97.69 94 MET A CA 1
ATOM 752 C C . MET A 1 94 ? -0.502 -8.674 -7.364 1.00 97.69 94 MET A C 1
ATOM 754 O O . MET A 1 94 ? 0.509 -9.370 -7.312 1.00 97.69 94 MET A O 1
ATOM 758 N N . ASP A 1 95 ? -1.128 -8.433 -8.521 1.00 97.88 95 ASP A N 1
ATOM 759 C CA . ASP A 1 95 ? -0.669 -9.029 -9.780 1.00 97.88 95 ASP A CA 1
ATOM 760 C C . ASP A 1 95 ? 0.753 -8.592 -10.152 1.00 97.88 95 ASP A C 1
ATOM 762 O O . ASP A 1 95 ? 1.460 -9.323 -10.842 1.00 97.88 95 ASP A O 1
ATOM 766 N N . PHE A 1 96 ? 1.200 -7.410 -9.720 1.00 95.56 96 PHE A N 1
ATOM 767 C CA . PHE A 1 96 ? 2.576 -6.988 -9.970 1.00 95.56 96 PHE A CA 1
ATOM 768 C C . PHE A 1 96 ? 3.567 -7.822 -9.151 1.00 95.56 96 PHE A C 1
ATOM 770 O O . PHE A 1 96 ? 4.577 -8.251 -9.707 1.00 95.56 96 PHE A O 1
ATOM 777 N N . ASN A 1 97 ? 3.250 -8.122 -7.887 1.00 91.25 97 ASN A N 1
ATOM 778 C CA . ASN A 1 97 ? 4.061 -9.016 -7.057 1.00 91.25 97 ASN A CA 1
ATOM 779 C C . ASN A 1 97 ? 4.054 -10.440 -7.624 1.00 91.25 97 ASN A C 1
ATOM 781 O O . ASN A 1 97 ? 5.117 -11.001 -7.885 1.00 91.25 97 ASN A O 1
ATOM 785 N N . ASP A 1 98 ? 2.872 -10.980 -7.933 1.00 92.38 98 ASP A N 1
ATOM 786 C CA . ASP A 1 98 ? 2.710 -12.338 -8.472 1.00 92.38 98 ASP A CA 1
ATOM 787 C C . ASP A 1 98 ? 3.465 -12.544 -9.797 1.00 92.38 98 ASP A C 1
ATOM 789 O O . ASP A 1 98 ? 3.901 -13.649 -10.124 1.00 92.38 98 ASP A O 1
ATOM 793 N N . GLN A 1 99 ? 3.624 -11.478 -10.589 1.00 90.31 99 GLN A N 1
ATOM 794 C CA . GLN A 1 99 ? 4.336 -11.503 -11.868 1.00 90.31 99 GLN A CA 1
ATOM 795 C C . GLN A 1 99 ? 5.813 -11.088 -11.771 1.00 90.31 99 GLN A C 1
ATOM 797 O O . GLN A 1 99 ? 6.456 -10.945 -12.821 1.00 90.31 99 GLN A O 1
ATOM 802 N N . ASN A 1 100 ? 6.355 -10.910 -10.558 1.00 83.88 100 ASN A N 1
ATOM 803 C CA . ASN A 1 100 ? 7.702 -10.383 -10.299 1.00 83.88 100 ASN A CA 1
ATOM 804 C C . ASN A 1 100 ? 7.984 -9.096 -11.103 1.00 83.88 100 ASN A C 1
ATOM 806 O O . ASN A 1 100 ? 9.025 -8.953 -11.752 1.00 83.88 100 ASN A O 1
ATOM 810 N N . ALA A 1 101 ? 6.995 -8.205 -11.153 1.00 88.19 101 ALA A N 1
ATOM 811 C CA . ALA A 1 101 ? 7.087 -6.883 -11.759 1.00 88.19 101 ALA A CA 1
ATOM 812 C C . ALA A 1 101 ? 7.485 -5.844 -10.697 1.00 88.19 101 ALA A C 1
ATOM 814 O O . ALA A 1 101 ? 7.999 -6.198 -9.648 1.00 88.19 101 ALA A O 1
ATOM 815 N N . ILE A 1 102 ? 7.290 -4.555 -10.975 1.00 86.31 102 ILE A N 1
ATOM 816 C CA . ILE A 1 102 ? 7.631 -3.480 -10.033 1.00 86.31 102 ILE A CA 1
ATOM 817 C C . ILE A 1 102 ? 6.866 -3.601 -8.705 1.00 86.31 102 ILE A C 1
ATOM 819 O O . ILE A 1 102 ? 5.683 -3.937 -8.728 1.00 86.31 102 ILE A O 1
ATOM 823 N N . ASP A 1 103 ? 7.507 -3.251 -7.582 1.00 88.88 103 ASP A N 1
ATOM 824 C CA . ASP A 1 103 ? 6.820 -3.129 -6.285 1.00 88.88 103 ASP A CA 1
ATOM 825 C C . ASP A 1 103 ? 5.589 -2.195 -6.421 1.00 88.88 103 ASP A C 1
ATOM 827 O O . ASP A 1 103 ? 5.736 -1.025 -6.815 1.00 88.88 103 ASP A O 1
ATOM 831 N N . PRO A 1 104 ? 4.369 -2.678 -6.106 1.00 93.44 104 PRO A N 1
ATOM 832 C CA . PRO A 1 104 ? 3.140 -1.896 -6.200 1.00 93.44 104 PRO A CA 1
ATOM 833 C C . PRO A 1 104 ? 3.168 -0.609 -5.374 1.00 93.44 104 PRO A C 1
ATOM 835 O O . PRO A 1 104 ? 2.518 0.374 -5.746 1.00 93.44 104 PRO A O 1
ATOM 838 N N . LEU A 1 105 ? 3.937 -0.570 -4.280 1.00 93.44 105 LEU A N 1
ATOM 839 C CA . LEU A 1 105 ? 4.091 0.627 -3.460 1.00 93.44 105 LEU A CA 1
ATOM 840 C C . LEU A 1 105 ? 4.687 1.789 -4.256 1.00 93.44 105 LEU A C 1
ATOM 842 O O . LEU A 1 105 ? 4.349 2.932 -3.974 1.00 93.44 105 LEU A O 1
ATOM 846 N N . ILE A 1 106 ? 5.466 1.547 -5.315 1.00 91.00 106 ILE A N 1
ATOM 847 C CA . ILE A 1 106 ? 5.993 2.624 -6.169 1.00 91.00 106 ILE A CA 1
ATOM 848 C C . ILE A 1 106 ? 4.879 3.312 -6.963 1.00 91.00 106 ILE A C 1
ATOM 850 O O . ILE A 1 106 ? 4.913 4.531 -7.175 1.00 91.00 106 ILE A O 1
ATOM 854 N N . ILE A 1 107 ? 3.864 2.557 -7.392 1.00 94.62 107 ILE A N 1
ATOM 855 C CA . ILE A 1 107 ? 2.668 3.147 -8.004 1.00 94.62 107 ILE A CA 1
ATOM 856 C C . ILE A 1 107 ? 1.985 4.045 -6.966 1.00 94.62 107 ILE A C 1
ATOM 858 O O . ILE A 1 107 ? 1.659 5.198 -7.262 1.00 94.62 107 ILE A O 1
ATOM 862 N N . LEU A 1 108 ? 1.844 3.551 -5.733 1.00 95.62 108 LEU A N 1
ATOM 863 C CA . LEU A 1 108 ? 1.226 4.277 -4.623 1.00 95.62 108 LEU A CA 1
ATOM 864 C C . LEU A 1 108 ? 2.087 5.438 -4.098 1.00 95.62 108 LEU A C 1
ATOM 866 O O . LEU A 1 108 ? 1.557 6.383 -3.532 1.00 95.62 108 LEU A O 1
ATOM 870 N N . GLU A 1 109 ? 3.399 5.471 -4.313 1.00 91.69 109 GLU A N 1
ATOM 871 C CA . GLU A 1 109 ? 4.224 6.646 -4.010 1.00 91.69 109 GLU A CA 1
ATOM 872 C C . GLU A 1 109 ? 3.868 7.819 -4.926 1.00 91.69 109 GLU A C 1
ATOM 874 O O . GLU A 1 109 ? 3.808 8.969 -4.484 1.00 91.69 109 GLU A O 1
ATOM 879 N N . LYS A 1 110 ? 3.609 7.532 -6.206 1.00 92.25 110 LYS A N 1
ATOM 880 C CA . LYS A 1 110 ? 3.362 8.552 -7.229 1.00 92.25 110 LYS A CA 1
ATOM 881 C C . LYS A 1 110 ? 1.906 8.989 -7.330 1.00 92.25 110 LYS A C 1
ATOM 883 O O . LYS A 1 110 ? 1.638 10.157 -7.623 1.00 92.25 110 LYS A O 1
ATOM 888 N N . TYR A 1 111 ? 0.984 8.057 -7.141 1.00 96.06 111 TYR A N 1
ATOM 889 C CA . TYR A 1 111 ? -0.454 8.280 -7.233 1.00 96.06 111 TYR A CA 1
ATOM 890 C C . TYR A 1 111 ? -1.084 8.166 -5.850 1.00 96.06 111 TYR A C 1
ATOM 892 O O . TYR A 1 111 ? -0.565 7.493 -4.967 1.00 96.06 111 TYR A O 1
ATOM 900 N N . LYS A 1 112 ? -2.206 8.844 -5.621 1.00 97.06 112 LYS A N 1
ATOM 901 C CA . LYS A 1 112 ? -2.887 8.810 -4.316 1.00 97.06 112 LYS A CA 1
ATOM 902 C C . LYS A 1 112 ? -3.334 7.399 -3.943 1.00 97.06 112 LYS A C 1
ATOM 904 O O . LYS A 1 112 ? -3.229 7.016 -2.784 1.00 97.06 112 LYS A O 1
ATOM 909 N N . ASN A 1 113 ? -3.817 6.664 -4.935 1.00 98.00 113 ASN A N 1
ATOM 910 C CA . ASN A 1 113 ? -4.276 5.288 -4.853 1.00 98.00 113 ASN A CA 1
ATOM 911 C C . ASN A 1 113 ? -4.222 4.663 -6.259 1.00 98.00 113 ASN A C 1
ATOM 913 O O . ASN A 1 113 ? -3.989 5.361 -7.253 1.00 98.00 113 ASN A O 1
ATOM 917 N N . TYR A 1 114 ? -4.464 3.356 -6.350 1.00 98.19 114 TYR A N 1
ATOM 918 C CA . TYR A 1 114 ? -4.409 2.637 -7.624 1.00 98.19 114 TYR A CA 1
ATOM 919 C C . TYR A 1 114 ? -5.481 3.084 -8.631 1.00 98.19 114 TYR A C 1
ATOM 921 O O . TYR A 1 114 ? -5.219 3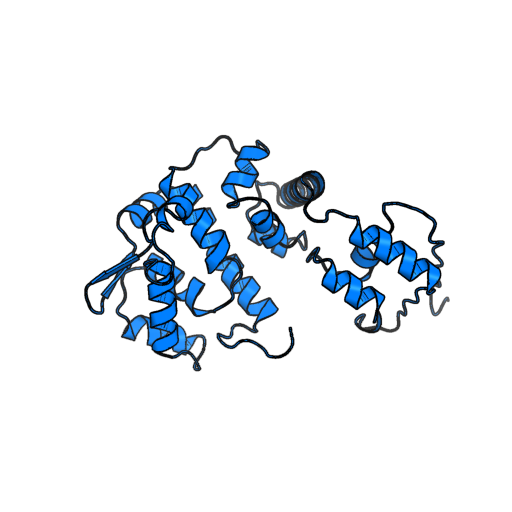.132 -9.831 1.00 98.19 114 TYR A O 1
ATOM 929 N N . HIS A 1 115 ? -6.667 3.488 -8.165 1.00 98.12 115 HIS A N 1
ATOM 930 C CA . HIS A 1 115 ? -7.709 3.998 -9.055 1.00 98.12 115 HIS A CA 1
ATOM 931 C C . HIS A 1 115 ? -7.272 5.288 -9.763 1.00 98.12 115 HIS A C 1
ATOM 933 O O . HIS A 1 115 ? -7.422 5.391 -10.977 1.00 98.12 115 HIS A O 1
ATOM 939 N N . GLU A 1 116 ? -6.636 6.219 -9.044 1.00 97.94 116 GLU A N 1
ATOM 940 C CA . GLU A 1 116 ? -6.095 7.454 -9.627 1.00 97.94 116 GLU A CA 1
ATOM 941 C C . GLU A 1 116 ? -5.056 7.169 -10.722 1.00 97.94 116 GLU A C 1
ATOM 943 O O . GLU A 1 116 ? -5.000 7.877 -11.732 1.00 97.94 116 GLU A O 1
ATOM 948 N N . PHE A 1 117 ? -4.219 6.143 -10.528 1.00 98.00 117 PHE A N 1
ATOM 949 C CA . PHE A 1 117 ? -3.285 5.691 -11.557 1.00 98.00 117 PHE A CA 1
ATOM 950 C C . PHE A 1 117 ? -4.053 5.260 -12.807 1.00 98.00 117 PHE A C 1
ATOM 952 O O . PHE A 1 117 ? -3.836 5.827 -13.878 1.00 98.00 117 PHE A O 1
ATOM 959 N N . LEU A 1 118 ? -5.004 4.336 -12.666 1.00 98.25 118 LEU A N 1
ATOM 960 C CA . LEU A 1 118 ? -5.792 3.838 -13.791 1.00 98.25 118 LEU A CA 1
ATOM 961 C C . LEU A 1 118 ? -6.527 4.968 -14.529 1.00 98.25 118 LEU A C 1
ATOM 963 O O . LEU A 1 118 ? -6.497 5.006 -15.759 1.00 98.25 118 LEU A O 1
ATOM 967 N N . GLU A 1 119 ? -7.145 5.908 -13.808 1.00 97.19 119 GLU A N 1
ATOM 968 C CA . GLU A 1 119 ? -7.856 7.050 -14.398 1.00 97.19 119 GLU A CA 1
ATOM 969 C C . GLU A 1 119 ? -6.902 7.965 -15.179 1.00 97.19 119 GLU A C 1
ATOM 971 O O . GLU A 1 119 ? -7.122 8.246 -16.358 1.00 97.19 119 GLU A O 1
ATOM 976 N N . LYS A 1 120 ? -5.791 8.398 -14.564 1.00 96.75 120 LYS A N 1
ATOM 977 C CA . LYS A 1 120 ? -4.820 9.311 -15.201 1.00 96.75 120 LYS A CA 1
ATOM 978 C C . LYS A 1 120 ? -4.096 8.695 -16.395 1.00 96.75 120 LYS A C 1
ATOM 980 O O . LYS A 1 120 ? -3.497 9.427 -17.190 1.00 96.75 120 LYS A O 1
ATOM 985 N N . ARG A 1 121 ? -4.065 7.367 -16.489 1.00 96.19 121 ARG A N 1
ATOM 986 C CA . ARG A 1 121 ? -3.495 6.655 -17.638 1.00 96.19 121 ARG A CA 1
ATOM 987 C C . ARG A 1 121 ? -4.541 6.261 -18.681 1.00 96.19 121 ARG A C 1
ATOM 989 O O . ARG A 1 121 ? -4.162 5.867 -19.776 1.00 96.19 121 ARG A O 1
ATOM 996 N N . GLY A 1 122 ? -5.832 6.422 -18.388 1.00 96.12 122 GLY A N 1
ATOM 997 C CA . GLY A 1 122 ? -6.912 6.014 -19.286 1.00 96.12 122 GLY A CA 1
ATOM 998 C C . GLY A 1 122 ? -7.123 4.499 -19.338 1.00 96.12 122 GLY A C 1
ATOM 999 O O . GLY A 1 122 ? -7.693 3.997 -20.302 1.00 96.12 122 GLY A O 1
ATOM 1000 N N . TYR A 1 123 ? -6.674 3.768 -18.314 1.00 96.25 123 TYR A N 1
ATOM 1001 C CA . TYR A 1 123 ? -6.893 2.325 -18.173 1.00 96.25 123 TYR A CA 1
ATOM 1002 C C . TYR A 1 123 ? -8.273 1.985 -17.599 1.00 96.25 123 TYR A C 1
ATOM 1004 O O . TYR A 1 123 ? -8.703 0.839 -17.659 1.00 96.25 123 TYR A O 1
ATOM 1012 N N . THR A 1 124 ? -8.989 2.973 -17.063 1.00 95.19 124 THR A N 1
ATOM 1013 C CA . THR A 1 124 ? -10.383 2.845 -16.626 1.00 95.19 124 THR A CA 1
ATOM 1014 C C . THR A 1 124 ? -11.183 4.056 -17.083 1.00 95.19 124 THR A C 1
ATOM 1016 O O . THR A 1 124 ? -10.668 5.171 -17.131 1.00 95.19 124 THR A O 1
ATOM 1019 N N . THR A 1 125 ? -12.460 3.839 -17.386 1.00 93.50 125 THR A N 1
ATOM 1020 C CA . THR A 1 125 ? -13.457 4.901 -17.600 1.00 93.50 125 THR A CA 1
ATOM 1021 C C . THR A 1 125 ? -14.441 5.017 -16.438 1.00 93.50 125 THR A C 1
ATOM 1023 O O . THR A 1 125 ? -15.316 5.877 -16.455 1.00 93.50 125 THR A O 1
ATOM 1026 N N . GLU A 1 126 ? -14.357 4.114 -15.462 1.00 91.00 126 GLU A N 1
ATOM 1027 C CA . GLU A 1 126 ? -15.195 4.169 -14.267 1.00 91.00 126 GLU A CA 1
ATOM 1028 C C . GLU A 1 126 ? -14.707 5.234 -13.303 1.00 91.00 126 GLU A C 1
ATOM 1030 O O . GLU A 1 126 ? -13.504 5.440 -13.178 1.00 91.00 126 GLU A O 1
ATOM 1035 N N . VAL A 1 127 ? -15.664 5.836 -12.604 1.00 92.50 127 VAL A N 1
ATOM 1036 C CA . VAL A 1 127 ? -15.453 6.903 -11.632 1.00 92.50 127 VAL A CA 1
ATOM 1037 C C . VAL A 1 127 ? -15.900 6.391 -10.272 1.00 92.50 127 VAL A C 1
ATOM 1039 O O . VAL A 1 127 ? -17.007 5.863 -10.140 1.00 92.50 127 VAL A O 1
ATOM 1042 N N . LEU A 1 128 ? -15.050 6.551 -9.263 1.00 94.81 128 LEU A N 1
ATOM 1043 C CA . LEU A 1 128 ? -15.421 6.288 -7.877 1.00 94.81 128 LEU A CA 1
ATOM 1044 C C . LEU A 1 128 ? -16.075 7.508 -7.228 1.00 94.81 128 LEU A C 1
ATOM 1046 O O . LEU A 1 128 ? -15.784 8.660 -7.554 1.00 94.81 128 LEU A O 1
ATOM 1050 N N . GLU A 1 129 ? -16.932 7.245 -6.245 1.00 96.25 129 GLU A N 1
ATOM 1051 C CA . GLU A 1 129 ? -17.426 8.283 -5.345 1.00 96.25 129 GLU A CA 1
ATOM 1052 C C . GLU A 1 129 ? -16.258 8.993 -4.649 1.00 96.25 129 GLU A C 1
ATOM 1054 O O . GLU A 1 129 ? -15.217 8.396 -4.368 1.00 96.25 129 GLU A O 1
ATOM 1059 N N . THR A 1 130 ? -16.429 10.281 -4.340 1.00 97.00 130 THR A N 1
ATOM 1060 C CA . THR A 1 130 ? -15.348 11.096 -3.763 1.00 97.00 130 THR A CA 1
ATOM 1061 C C . THR A 1 130 ? -14.823 10.518 -2.451 1.00 97.00 130 THR A C 1
ATOM 1063 O O . THR A 1 130 ? -13.610 10.457 -2.259 1.00 97.00 130 THR A O 1
ATOM 1066 N N . ASP A 1 131 ? -15.710 10.063 -1.567 1.00 97.50 131 ASP A N 1
ATOM 1067 C CA . ASP A 1 131 ? -15.291 9.481 -0.292 1.00 97.50 131 ASP A CA 1
ATOM 1068 C C . ASP A 1 131 ? -14.668 8.097 -0.483 1.00 97.50 131 ASP A C 1
ATOM 1070 O O . ASP A 1 131 ? -13.648 7.822 0.135 1.00 97.50 131 ASP A O 1
ATOM 1074 N N . ALA A 1 132 ? -15.161 7.288 -1.428 1.00 98.06 132 ALA A N 1
ATOM 1075 C CA . ALA A 1 132 ? -14.541 6.011 -1.781 1.00 98.06 132 ALA A CA 1
ATOM 1076 C C . ALA A 1 132 ? -13.098 6.218 -2.279 1.00 98.06 132 ALA A C 1
ATOM 1078 O O . ALA A 1 132 ? -12.158 5.584 -1.804 1.00 98.06 132 ALA A O 1
ATOM 1079 N N . PHE A 1 133 ? -12.878 7.179 -3.179 1.00 98.44 133 PHE A N 1
ATOM 1080 C CA . PHE A 1 133 ? -11.538 7.541 -3.644 1.00 98.44 133 PHE A CA 1
ATOM 1081 C C . PHE A 1 133 ? -10.607 7.947 -2.487 1.00 98.44 133 PHE A C 1
ATOM 1083 O O . PHE A 1 133 ? -9.432 7.565 -2.439 1.00 98.44 133 PHE A O 1
ATOM 1090 N N . LYS A 1 134 ? -11.114 8.739 -1.539 1.00 98.44 134 LYS A N 1
ATOM 1091 C CA . LYS A 1 134 ? -10.332 9.173 -0.378 1.00 98.44 134 LYS A CA 1
ATOM 1092 C C . LYS A 1 134 ? -10.068 8.026 0.602 1.00 98.44 134 LYS A C 1
ATOM 1094 O O . LYS A 1 134 ? -8.933 7.886 1.049 1.00 98.44 134 LYS A O 1
ATOM 1099 N N . ASN A 1 135 ? -11.043 7.154 0.854 1.00 98.38 135 ASN A N 1
ATOM 1100 C CA . ASN A 1 135 ? -10.850 5.967 1.682 1.00 98.38 135 ASN A CA 1
ATOM 1101 C C . ASN A 1 135 ? -9.835 5.000 1.039 1.00 98.38 135 ASN A C 1
ATOM 1103 O O . ASN A 1 135 ? -8.972 4.487 1.743 1.00 98.38 135 ASN A O 1
ATOM 1107 N N . LEU A 1 136 ? -9.814 4.835 -0.292 1.00 98.44 136 LEU A N 1
ATOM 1108 C CA . LEU A 1 136 ? -8.726 4.103 -0.969 1.00 98.44 136 LEU A CA 1
ATOM 1109 C C . LEU A 1 136 ? -7.367 4.776 -0.796 1.00 98.44 136 LEU A C 1
ATOM 1111 O O . LEU A 1 136 ? -6.352 4.089 -0.719 1.00 98.44 136 LEU A O 1
ATOM 1115 N N . THR A 1 137 ? -7.331 6.109 -0.753 1.00 98.44 137 THR A N 1
ATOM 1116 C CA . THR A 1 137 ? -6.096 6.857 -0.484 1.00 98.44 137 THR A CA 1
ATOM 1117 C C . THR A 1 137 ? -5.581 6.548 0.919 1.00 98.44 137 THR A C 1
ATOM 1119 O O . THR A 1 137 ? -4.401 6.256 1.060 1.00 98.44 137 THR A O 1
ATOM 1122 N N . PHE A 1 138 ? -6.455 6.533 1.928 1.00 98.38 138 PHE A N 1
ATOM 1123 C CA . PHE A 1 138 ? -6.110 6.089 3.281 1.00 98.38 138 PHE A CA 1
ATOM 1124 C C . PHE A 1 138 ? -5.536 4.666 3.283 1.00 98.38 138 PHE A C 1
ATOM 1126 O O . PHE A 1 138 ? -4.402 4.461 3.707 1.00 98.38 138 PHE A O 1
ATOM 1133 N N . LEU A 1 139 ? -6.265 3.696 2.723 1.00 98.50 139 LEU A N 1
ATOM 1134 C CA . LEU A 1 139 ? -5.832 2.295 2.705 1.00 98.50 139 LEU A CA 1
ATOM 1135 C C . LEU A 1 139 ? -4.501 2.108 1.960 1.00 98.50 139 LEU A C 1
ATOM 1137 O O . LEU A 1 139 ? -3.638 1.355 2.402 1.00 98.50 139 LEU A O 1
ATOM 1141 N N . SER A 1 140 ? -4.291 2.846 0.869 1.00 98.19 140 SER A N 1
ATOM 1142 C CA . SER A 1 140 ? -3.037 2.819 0.103 1.00 98.19 140 SER A CA 1
ATOM 1143 C C . SER A 1 140 ? -1.830 3.333 0.897 1.00 98.19 140 SER A C 1
ATOM 1145 O O . SER A 1 140 ? -0.702 2.967 0.584 1.00 98.19 140 SER A O 1
ATOM 1147 N N . ARG A 1 141 ? -2.040 4.219 1.879 1.00 96.44 141 ARG A N 1
ATOM 1148 C CA . ARG A 1 141 ? -0.964 4.844 2.665 1.00 96.44 141 ARG A CA 1
ATOM 1149 C C . ARG A 1 141 ? -0.706 4.136 3.982 1.00 96.44 141 ARG A C 1
ATOM 1151 O O . ARG A 1 141 ? 0.450 4.011 4.358 1.00 96.44 141 ARG A O 1
ATOM 1158 N N . GLU A 1 142 ? -1.765 3.688 4.644 1.00 96.00 142 GLU A N 1
ATOM 1159 C CA . GLU A 1 142 ? -1.686 3.186 6.016 1.00 96.00 142 GLU A CA 1
ATOM 1160 C C . GLU A 1 142 ? -1.790 1.656 6.088 1.00 96.00 142 GLU A C 1
ATOM 1162 O O . GLU A 1 142 ? -1.264 1.067 7.017 1.00 96.00 142 GLU A O 1
ATOM 1167 N N . VAL A 1 143 ? -2.425 0.991 5.110 1.00 97.31 143 VAL A N 1
ATOM 1168 C CA . VAL A 1 143 ? -2.630 -0.475 5.135 1.00 97.31 143 VAL A CA 1
ATOM 1169 C C . VAL A 1 143 ? -1.721 -1.197 4.141 1.00 97.31 143 VAL A C 1
ATOM 1171 O O . VAL A 1 143 ? -1.075 -2.180 4.497 1.00 97.31 143 VAL A O 1
ATOM 1174 N N . ALA A 1 144 ? -1.619 -0.700 2.904 1.00 97.25 144 ALA A N 1
ATOM 1175 C CA . ALA A 1 144 ? -0.816 -1.329 1.851 1.00 97.25 144 ALA A CA 1
ATOM 1176 C C . ALA A 1 144 ? 0.666 -1.559 2.221 1.00 97.25 144 ALA A C 1
ATOM 1178 O O . ALA A 1 144 ? 1.205 -2.588 1.815 1.00 97.25 144 ALA A O 1
ATOM 1179 N N . PRO A 1 145 ? 1.356 -0.666 2.966 1.00 94.75 145 PRO A N 1
ATOM 1180 C CA . PRO A 1 145 ? 2.746 -0.911 3.352 1.00 94.75 145 PRO A CA 1
ATOM 1181 C C . PRO A 1 145 ? 2.943 -2.096 4.305 1.00 94.75 145 PRO A C 1
ATOM 1183 O O . PRO A 1 145 ? 4.058 -2.607 4.377 1.00 94.75 145 PRO A O 1
ATOM 1186 N N . GLY A 1 146 ? 1.897 -2.522 5.026 1.00 93.69 146 GLY A N 1
ATOM 1187 C CA . GLY A 1 146 ? 1.964 -3.661 5.942 1.00 93.69 146 GLY A CA 1
ATOM 1188 C C . GLY A 1 146 ? 2.913 -3.447 7.123 1.00 93.69 146 GLY A C 1
ATOM 1189 O O . GLY A 1 146 ? 3.631 -4.372 7.493 1.00 93.69 146 GLY A O 1
ATOM 1190 N N . LEU A 1 147 ? 2.965 -2.237 7.694 1.00 89.88 147 LEU A N 1
ATOM 1191 C CA . LEU A 1 147 ? 3.884 -1.931 8.801 1.00 89.88 147 LEU A CA 1
ATOM 1192 C C . LEU A 1 147 ? 3.547 -2.729 10.059 1.00 89.88 147 LEU A C 1
ATOM 1194 O O . LEU A 1 147 ? 4.449 -3.125 10.792 1.00 89.88 147 LEU A O 1
ATOM 1198 N N . LYS A 1 148 ? 2.254 -2.959 10.297 1.00 88.88 148 LYS A N 1
ATOM 1199 C CA . LYS A 1 148 ? 1.749 -3.771 11.398 1.00 88.88 148 LYS A CA 1
ATOM 1200 C C . LYS A 1 148 ? 0.770 -4.815 10.891 1.00 88.88 148 LYS A C 1
ATOM 1202 O O . LYS A 1 148 ? -0.107 -4.515 10.079 1.00 88.88 148 LYS A O 1
ATOM 1207 N N . ASN A 1 149 ? 0.874 -6.038 11.408 1.00 90.19 149 ASN A N 1
ATOM 1208 C CA . ASN A 1 149 ? -0.042 -7.116 11.030 1.00 90.19 149 ASN A CA 1
ATOM 1209 C C . ASN A 1 149 ? -1.498 -6.799 11.424 1.00 90.19 149 ASN A C 1
ATOM 1211 O O . ASN A 1 149 ? -2.443 -7.104 10.694 1.00 90.19 149 ASN A O 1
ATOM 1215 N N . THR A 1 150 ? -1.689 -6.076 12.529 1.00 94.31 150 THR A N 1
ATOM 1216 C CA . THR A 1 150 ? -3.013 -5.687 13.019 1.00 94.31 150 THR A CA 1
ATOM 1217 C C . THR A 1 150 ? -3.787 -4.811 12.032 1.00 94.31 150 THR A C 1
ATOM 1219 O O . THR A 1 150 ? -5.006 -4.932 11.969 1.00 94.31 150 THR A O 1
ATOM 1222 N N . GLU A 1 151 ? -3.128 -3.967 11.231 1.00 92.44 151 GLU A N 1
ATOM 1223 C CA . GLU A 1 151 ? -3.783 -2.995 10.335 1.00 92.44 151 GLU A CA 1
ATOM 1224 C C . GLU A 1 151 ? -4.664 -3.661 9.272 1.00 92.44 151 GLU A C 1
ATOM 1226 O O . GLU A 1 151 ? -5.800 -3.240 9.043 1.00 92.44 151 GLU A O 1
ATOM 1231 N N . HIS A 1 152 ? -4.164 -4.725 8.642 1.00 94.69 152 HIS A N 1
ATOM 1232 C CA . HIS A 1 152 ? -4.867 -5.421 7.566 1.00 94.69 152 HIS A CA 1
ATOM 1233 C C . HIS A 1 152 ? -5.739 -6.573 8.073 1.00 94.69 152 HIS A C 1
ATOM 1235 O O . HIS A 1 152 ? -6.840 -6.753 7.552 1.00 94.69 152 HIS A O 1
ATOM 1241 N N . PHE A 1 153 ? -5.316 -7.316 9.104 1.00 96.69 153 PHE A N 1
ATOM 1242 C CA . PHE A 1 153 ? -6.126 -8.413 9.648 1.00 96.69 153 PHE A CA 1
ATOM 1243 C C . PHE A 1 153 ? -7.355 -7.918 10.420 1.00 96.69 153 PHE A C 1
ATOM 1245 O O . PHE A 1 153 ? -8.438 -8.477 10.251 1.00 96.69 153 PHE A O 1
ATOM 1252 N N . ILE A 1 154 ? -7.248 -6.830 11.196 1.00 97.50 154 ILE A N 1
ATOM 1253 C CA . ILE A 1 154 ? -8.422 -6.251 11.873 1.00 97.50 154 ILE A CA 1
ATOM 1254 C C . ILE A 1 154 ? -9.406 -5.696 10.848 1.00 97.50 154 ILE A C 1
ATOM 1256 O O . ILE A 1 154 ? -10.602 -5.955 10.955 1.00 97.50 154 ILE A O 1
ATOM 1260 N N . LEU A 1 155 ? -8.927 -4.962 9.838 1.00 97.38 155 LEU A N 1
ATOM 1261 C CA . LEU A 1 155 ? -9.806 -4.443 8.792 1.00 97.38 155 LEU A CA 1
ATOM 1262 C C . LEU A 1 155 ? -10.510 -5.581 8.041 1.00 97.38 155 LEU A C 1
ATOM 1264 O O . LEU A 1 155 ? -11.719 -5.506 7.837 1.00 97.38 155 LEU A O 1
ATOM 1268 N N . GLN A 1 156 ? -9.784 -6.646 7.684 1.00 97.50 156 GLN A N 1
ATOM 1269 C CA . GLN A 1 156 ? -10.371 -7.840 7.075 1.00 97.50 156 GLN A CA 1
ATOM 1270 C C . GLN A 1 156 ? -11.457 -8.446 7.970 1.00 97.50 156 GLN A C 1
ATOM 1272 O O . GLN A 1 156 ? -12.573 -8.677 7.507 1.00 97.50 156 GLN A O 1
ATOM 1277 N N . ARG A 1 157 ? -11.166 -8.638 9.261 1.00 97.00 157 ARG A N 1
ATOM 1278 C CA . ARG A 1 157 ? -12.127 -9.208 10.207 1.00 97.00 157 ARG A CA 1
ATOM 1279 C C . ARG A 1 157 ? -13.377 -8.339 10.360 1.00 97.00 157 ARG A C 1
ATOM 1281 O O . ARG A 1 157 ? -14.471 -8.885 10.474 1.00 97.00 157 ARG A O 1
ATOM 1288 N N . LEU A 1 158 ? -13.238 -7.013 10.334 1.00 97.25 158 LEU A N 1
ATOM 1289 C CA . LEU A 1 158 ? -14.368 -6.080 10.424 1.00 97.25 158 LEU A CA 1
ATOM 1290 C C . LEU A 1 158 ? -15.216 -6.029 9.143 1.00 97.25 158 LEU A C 1
ATOM 1292 O O . LEU A 1 158 ? -16.405 -5.723 9.212 1.00 97.25 158 LEU A O 1
ATOM 1296 N N . ILE A 1 159 ? -14.641 -6.354 7.980 1.00 96.69 159 ILE A N 1
ATOM 1297 C CA . ILE A 1 159 ? -15.396 -6.520 6.724 1.00 96.69 159 ILE A CA 1
ATOM 1298 C C . ILE A 1 159 ? -16.327 -7.738 6.787 1.00 96.69 159 ILE A C 1
ATOM 1300 O O . ILE A 1 159 ? -17.411 -7.705 6.205 1.00 96.69 159 ILE A O 1
ATOM 1304 N N . GLU A 1 160 ? -15.947 -8.785 7.519 1.00 95.44 160 GLU A N 1
ATOM 1305 C CA . GLU A 1 160 ? -16.771 -9.987 7.712 1.00 95.44 160 GLU A CA 1
ATOM 1306 C C . GLU A 1 160 ? -17.933 -9.765 8.695 1.00 95.44 160 GLU A C 1
ATOM 1308 O O . GLU A 1 160 ? -18.949 -10.459 8.623 1.00 95.44 160 GLU A O 1
ATOM 1313 N N . GLY A 1 161 ? -17.800 -8.797 9.602 1.00 94.94 161 GLY A N 1
ATOM 1314 C CA . GLY A 1 161 ? -18.816 -8.444 10.586 1.00 94.94 161 GLY A CA 1
ATOM 1315 C C . GLY A 1 161 ? -18.245 -7.625 11.735 1.00 94.94 161 GLY A C 1
ATOM 1316 O O . GLY A 1 161 ? -17.032 -7.482 11.876 1.00 94.94 161 GLY A O 1
ATOM 1317 N N . ASP A 1 162 ? -19.128 -7.117 12.586 1.00 95.94 162 ASP A N 1
ATOM 1318 C CA . ASP A 1 162 ? -18.745 -6.450 13.823 1.00 95.94 162 ASP A CA 1
ATOM 1319 C C . ASP A 1 162 ? -17.956 -7.382 14.758 1.00 95.94 162 ASP A C 1
ATOM 1321 O O . ASP A 1 162 ? -17.968 -8.617 14.642 1.00 95.94 162 ASP A O 1
ATOM 1325 N N . ALA A 1 163 ? -17.191 -6.769 15.656 1.00 97.31 163 ALA A N 1
ATOM 1326 C CA . ALA A 1 163 ? -16.391 -7.492 16.631 1.00 97.31 163 ALA A CA 1
ATOM 1327 C C . ALA A 1 163 ? -16.165 -6.654 17.885 1.00 97.31 163 ALA A C 1
ATOM 1329 O O . ALA A 1 163 ? -16.023 -5.429 17.827 1.00 97.31 163 ALA A O 1
ATOM 1330 N N . ARG A 1 164 ? -16.057 -7.323 19.031 1.00 97.56 164 ARG A N 1
ATOM 1331 C CA . ARG A 1 164 ? -15.561 -6.689 20.257 1.00 97.56 164 ARG A CA 1
ATOM 1332 C C . ARG A 1 164 ? -14.042 -6.579 20.249 1.00 97.56 164 ARG A C 1
ATOM 1334 O O . ARG A 1 164 ? -13.354 -7.421 19.683 1.00 97.56 164 ARG A O 1
ATOM 1341 N N . ILE A 1 165 ? -13.495 -5.615 20.990 1.00 96.69 165 ILE A N 1
ATOM 1342 C CA . ILE A 1 165 ? -12.034 -5.470 21.171 1.00 96.69 165 ILE A CA 1
ATOM 1343 C C . ILE A 1 165 ? -11.384 -6.772 21.678 1.00 96.69 165 ILE A C 1
ATOM 1345 O O . ILE A 1 165 ? -10.305 -7.135 21.216 1.00 96.69 165 ILE A O 1
ATOM 1349 N N . ALA A 1 166 ? -12.042 -7.494 22.591 1.00 96.75 166 ALA A N 1
ATOM 1350 C CA . ALA A 1 166 ? -11.547 -8.780 23.090 1.00 96.75 166 ALA A CA 1
ATOM 1351 C C . ALA A 1 166 ? -11.507 -9.860 21.993 1.00 96.75 166 ALA A C 1
ATOM 1353 O O . ALA A 1 166 ? -10.528 -10.590 21.893 1.00 96.75 166 ALA A O 1
ATOM 1354 N N . GLU A 1 167 ? -12.524 -9.911 21.130 1.00 97.44 167 GLU A N 1
ATOM 1355 C CA . GLU A 1 167 ? -12.589 -10.851 20.002 1.00 97.44 167 GLU A CA 1
ATOM 1356 C C . GLU A 1 167 ? -11.523 -10.517 18.946 1.00 97.44 167 GLU A C 1
ATOM 1358 O O . GLU A 1 167 ? -10.891 -11.417 18.399 1.00 97.44 167 GLU A O 1
ATOM 1363 N N . LEU A 1 168 ? -11.272 -9.225 18.696 1.00 97.44 168 LEU A N 1
ATOM 1364 C CA . LEU A 1 168 ? -10.182 -8.772 17.827 1.00 97.44 168 LEU A CA 1
ATOM 1365 C C . LEU A 1 168 ? -8.811 -9.155 18.393 1.00 97.44 168 LEU A C 1
ATOM 1367 O O . LEU A 1 168 ? -7.948 -9.599 17.642 1.00 97.44 168 LEU A O 1
ATOM 1371 N N . LEU A 1 169 ? -8.608 -9.013 19.707 1.00 97.56 169 LEU A N 1
ATOM 1372 C CA . LEU A 1 169 ? -7.370 -9.436 20.359 1.00 97.56 169 LEU A CA 1
ATOM 1373 C C . LEU A 1 169 ? -7.165 -10.947 20.238 1.00 97.56 169 LEU A C 1
ATOM 1375 O O . LEU A 1 169 ? -6.089 -11.371 19.833 1.00 97.56 169 LEU A O 1
ATOM 1379 N N . GLU A 1 170 ? -8.181 -11.748 20.565 1.00 97.00 170 GLU A N 1
ATOM 1380 C CA . GLU A 1 170 ? -8.112 -13.209 20.454 1.00 97.00 170 GLU A CA 1
ATOM 1381 C C . GLU A 1 170 ? -7.814 -13.643 19.017 1.00 97.00 170 GLU A C 1
ATOM 1383 O O . GLU A 1 170 ? -6.948 -14.490 18.798 1.00 97.00 170 GLU A O 1
ATOM 1388 N N . HIS A 1 171 ? -8.479 -13.029 18.034 1.00 96.31 171 HIS A N 1
ATOM 1389 C CA . HIS A 1 171 ? -8.219 -13.279 16.620 1.00 96.31 171 HIS A CA 1
ATOM 1390 C C . HIS A 1 171 ? -6.769 -12.952 16.241 1.00 96.31 171 HIS A C 1
ATOM 1392 O O . HIS A 1 171 ? -6.093 -13.775 15.628 1.00 96.31 171 HIS A O 1
ATOM 1398 N N . MET A 1 172 ? -6.261 -11.788 16.652 1.00 96.00 172 MET A N 1
ATOM 1399 C CA . MET A 1 172 ? -4.884 -11.399 16.351 1.00 96.00 172 MET A CA 1
ATOM 1400 C C . MET A 1 172 ? -3.855 -12.278 17.060 1.00 96.00 172 MET A C 1
ATOM 1402 O O . MET A 1 172 ? -2.840 -12.602 16.459 1.00 96.00 172 MET A O 1
ATOM 1406 N N . GLN A 1 173 ? -4.116 -12.726 18.289 1.00 95.94 173 GLN A N 1
ATOM 1407 C CA . GLN A 1 173 ? -3.204 -13.602 19.032 1.00 95.94 173 GLN A CA 1
ATOM 1408 C C . GLN A 1 173 ? -3.115 -15.024 18.464 1.00 95.94 173 GLN A C 1
ATOM 1410 O O . GLN A 1 173 ? -2.138 -15.724 18.728 1.00 95.94 173 GLN A O 1
ATOM 1415 N N . GLN A 1 174 ? -4.098 -15.451 17.663 1.00 95.00 174 GLN A N 1
ATOM 1416 C CA . GLN A 1 174 ? -3.997 -16.686 16.876 1.00 95.00 174 GLN A CA 1
ATOM 1417 C C . GLN A 1 174 ? -3.008 -16.558 15.710 1.00 95.00 174 GLN A C 1
ATOM 1419 O O . GLN A 1 174 ? -2.454 -17.567 15.278 1.00 95.00 174 GLN A O 1
ATOM 1424 N N . ILE A 1 175 ? -2.800 -15.340 15.206 1.00 91.88 175 ILE A N 1
ATOM 1425 C CA . ILE A 1 175 ? -1.892 -15.033 14.094 1.00 91.88 175 ILE A CA 1
ATOM 1426 C C . ILE A 1 175 ? -0.501 -14.700 14.642 1.00 91.88 175 ILE A C 1
ATOM 1428 O O . ILE A 1 175 ? 0.493 -15.290 14.232 1.00 91.88 175 ILE A O 1
ATOM 1432 N N . ASP A 1 176 ? -0.446 -13.788 15.609 1.00 91.88 176 ASP A N 1
ATOM 1433 C CA . ASP A 1 176 ? 0.763 -13.322 16.271 1.00 91.88 176 ASP A CA 1
ATOM 1434 C C . ASP A 1 176 ? 0.513 -13.205 17.779 1.00 91.88 176 ASP A C 1
ATOM 1436 O O . ASP A 1 176 ? -0.109 -12.267 18.283 1.00 91.88 176 ASP A O 1
ATOM 1440 N N . SER A 1 177 ? 1.035 -14.184 18.520 1.00 92.06 177 SER A N 1
ATOM 1441 C CA . SER A 1 177 ? 0.874 -14.276 19.974 1.00 92.06 177 SER A CA 1
ATOM 1442 C C . SER A 1 177 ? 1.469 -13.097 20.758 1.00 92.06 177 SER A C 1
ATOM 1444 O O . SER A 1 177 ? 1.133 -12.932 21.932 1.00 92.06 177 SER A O 1
ATOM 1446 N N . ALA A 1 178 ? 2.333 -12.278 20.142 1.00 92.94 178 ALA A N 1
ATOM 1447 C CA . ALA A 1 178 ? 2.921 -11.101 20.777 1.00 92.94 178 ALA A CA 1
ATOM 1448 C C . ALA A 1 178 ? 1.988 -9.877 20.755 1.00 92.94 178 ALA A C 1
ATOM 1450 O O . ALA A 1 178 ? 2.246 -8.904 21.468 1.00 92.94 178 ALA A O 1
ATOM 1451 N N . VAL A 1 179 ? 0.894 -9.915 19.981 1.00 94.50 179 VAL A N 1
ATOM 1452 C CA . VAL A 1 179 ? -0.047 -8.793 19.869 1.00 94.50 179 VAL A CA 1
ATOM 1453 C C . VAL A 1 179 ? -0.677 -8.466 21.222 1.00 94.50 179 VAL A C 1
ATOM 1455 O O . VAL A 1 179 ? -1.226 -9.323 21.926 1.00 94.50 179 VAL A O 1
ATOM 1458 N N . THR A 1 180 ? -0.636 -7.180 21.570 1.00 95.69 180 THR A N 1
ATOM 1459 C CA . THR A 1 180 ? -1.194 -6.651 22.814 1.00 95.69 180 THR A CA 1
ATOM 1460 C C . THR A 1 180 ? -2.484 -5.869 22.574 1.00 95.69 180 THR A C 1
ATOM 1462 O O . THR A 1 180 ? -2.760 -5.388 21.476 1.00 95.69 180 THR A O 1
ATOM 1465 N N . VAL A 1 181 ? -3.253 -5.630 23.643 1.00 95.25 181 VAL A N 1
ATOM 1466 C CA . VAL A 1 181 ? -4.414 -4.718 23.604 1.00 95.25 181 VAL A CA 1
ATOM 1467 C C . VAL A 1 181 ? -4.018 -3.322 23.099 1.00 95.25 181 VAL A C 1
ATOM 1469 O O . VAL A 1 181 ? -4.795 -2.677 22.401 1.00 95.25 181 VAL A O 1
ATOM 1472 N N . ALA A 1 182 ? -2.805 -2.852 23.410 1.00 95.50 182 ALA A N 1
ATOM 1473 C CA . ALA A 1 182 ? -2.324 -1.548 22.961 1.00 95.50 182 ALA A CA 1
ATOM 1474 C C . ALA A 1 182 ? -2.128 -1.482 21.435 1.00 95.50 182 ALA A C 1
ATOM 1476 O O . ALA A 1 182 ? -2.352 -0.423 20.840 1.00 95.50 182 ALA A O 1
ATOM 1477 N N . ASP A 1 183 ? -1.767 -2.594 20.792 1.00 95.31 183 ASP A N 1
ATOM 1478 C CA . ASP A 1 183 ? -1.652 -2.678 19.333 1.00 95.31 183 ASP A CA 1
ATOM 1479 C C . ASP A 1 183 ? -3.026 -2.636 18.662 1.00 95.31 183 ASP A C 1
ATOM 1481 O O . ASP A 1 183 ? -3.216 -1.899 17.688 1.00 95.31 183 ASP A O 1
ATOM 1485 N N . ILE A 1 184 ? -4.005 -3.345 19.239 1.00 96.44 184 ILE A N 1
ATOM 1486 C CA . ILE A 1 184 ? -5.408 -3.276 18.808 1.00 96.44 184 ILE A CA 1
ATOM 1487 C C . ILE A 1 184 ? -5.909 -1.834 18.918 1.00 96.44 184 ILE A C 1
ATOM 1489 O O . ILE A 1 184 ? -6.385 -1.267 17.940 1.00 96.44 184 ILE A O 1
ATOM 1493 N N . GLU A 1 185 ? -5.727 -1.193 20.073 1.00 95.94 185 GLU A N 1
ATOM 1494 C CA . GLU A 1 185 ? -6.150 0.195 20.289 1.00 95.94 185 GLU A CA 1
ATOM 1495 C C . GLU A 1 185 ? -5.475 1.179 19.336 1.00 95.94 185 GLU A C 1
ATOM 1497 O O . GLU A 1 185 ? -6.117 2.103 18.841 1.00 95.94 185 GLU A O 1
ATOM 1502 N N . THR A 1 186 ? -4.186 0.991 19.055 1.00 95.62 186 THR A N 1
ATOM 1503 C CA . THR A 1 186 ? -3.474 1.833 18.089 1.00 95.62 186 THR A CA 1
ATOM 1504 C C . THR A 1 186 ? -4.075 1.680 16.695 1.00 95.62 186 THR A C 1
ATOM 1506 O O . THR A 1 186 ? -4.351 2.683 16.040 1.00 95.62 186 THR A O 1
ATOM 1509 N N . THR A 1 187 ? -4.353 0.447 16.271 1.00 96.19 187 THR A N 1
ATOM 1510 C CA . THR A 1 187 ? -4.969 0.171 14.967 1.00 96.19 187 THR A CA 1
ATOM 1511 C C . THR A 1 187 ? -6.367 0.771 14.870 1.00 96.19 187 THR A C 1
ATOM 1513 O O . THR A 1 187 ? -6.699 1.416 13.880 1.00 96.19 187 THR A O 1
ATOM 1516 N N . LEU A 1 188 ? -7.177 0.641 15.920 1.00 96.88 188 LEU A N 1
ATOM 1517 C CA . LEU A 1 188 ? -8.518 1.219 15.951 1.00 96.88 188 LEU A CA 1
ATOM 1518 C C . LEU A 1 188 ? -8.478 2.751 15.868 1.00 96.88 188 LEU A C 1
ATOM 1520 O O . LEU A 1 188 ? -9.281 3.322 15.140 1.00 96.88 188 LEU A O 1
ATOM 1524 N N . LYS A 1 189 ? -7.499 3.411 16.504 1.00 96.06 189 LYS A N 1
ATOM 1525 C CA . LYS A 1 189 ? -7.285 4.864 16.353 1.00 96.06 189 LYS A CA 1
ATOM 1526 C C . LYS A 1 189 ? -6.868 5.275 14.937 1.00 96.06 189 LYS A C 1
ATOM 1528 O O . LYS A 1 189 ? -7.160 6.384 14.492 1.00 96.06 189 LYS A O 1
ATOM 1533 N N . ILE A 1 190 ? -6.136 4.410 14.236 1.00 96.19 190 ILE A N 1
ATOM 1534 C CA . ILE A 1 190 ? -5.766 4.629 12.833 1.00 96.19 190 ILE A CA 1
ATOM 1535 C C . ILE A 1 190 ? -6.992 4.459 11.933 1.00 96.19 190 ILE A C 1
ATOM 1537 O O . ILE A 1 190 ? -7.171 5.255 11.023 1.00 96.19 190 ILE A O 1
ATOM 1541 N N . LEU A 1 191 ? -7.857 3.477 12.188 1.00 96.75 191 LEU A N 1
ATOM 1542 C CA . LEU A 1 191 ? -9.056 3.214 11.382 1.00 96.75 191 LEU A CA 1
ATOM 1543 C C . LEU A 1 191 ? -10.200 4.216 11.648 1.00 96.75 191 LEU A C 1
ATOM 1545 O O . LEU A 1 191 ? -10.944 4.554 10.724 1.00 96.75 191 LEU A O 1
ATOM 1549 N N . ASP A 1 192 ? -10.350 4.700 12.887 1.00 96.12 192 ASP A N 1
ATOM 1550 C CA . ASP A 1 192 ? -11.335 5.732 13.267 1.00 96.12 192 ASP A CA 1
ATOM 1551 C C . ASP A 1 192 ? -10.817 7.175 13.073 1.00 96.12 192 ASP A C 1
ATOM 1553 O O . ASP A 1 192 ? -11.525 8.147 13.333 1.00 96.12 192 ASP A O 1
ATOM 1557 N N . PHE A 1 193 ? -9.577 7.299 12.594 1.00 95.69 193 PHE A N 1
ATOM 1558 C CA . PHE A 1 193 ? -8.834 8.530 12.325 1.00 95.69 193 PHE A CA 1
ATOM 1559 C C . PHE A 1 193 ? -8.455 9.383 13.545 1.00 95.69 193 PHE A C 1
ATOM 1561 O O . PHE A 1 193 ? -7.804 10.418 13.373 1.00 95.69 193 PHE A O 1
ATOM 1568 N N . SER A 1 194 ? -8.739 8.947 14.774 1.00 94.25 194 SER A N 1
ATOM 1569 C CA . SER A 1 194 ? -8.338 9.657 16.000 1.00 94.25 194 SER A CA 1
ATOM 1570 C C . SER A 1 194 ? -6.823 9.665 16.262 1.00 94.25 194 SER A C 1
ATOM 1572 O O . SER A 1 194 ? -6.349 10.408 17.125 1.00 94.25 194 SER A O 1
ATOM 1574 N N . TYR A 1 195 ? -6.045 8.876 15.515 1.00 93.38 195 TYR A N 1
ATOM 1575 C CA . TYR A 1 195 ? -4.580 8.933 15.510 1.00 93.38 195 TYR A CA 1
ATOM 1576 C C . TYR A 1 195 ? -4.025 10.174 14.786 1.00 93.38 195 TYR A C 1
ATOM 1578 O O . TYR A 1 195 ? -2.941 10.663 15.115 1.00 93.38 195 TYR A O 1
ATOM 1586 N N . PHE A 1 196 ? -4.745 10.690 13.788 1.00 92.44 196 PHE A N 1
ATOM 1587 C CA . PHE A 1 196 ? -4.252 11.751 12.914 1.00 92.44 196 PHE A CA 1
ATOM 1588 C C . PHE A 1 196 ? -4.572 13.155 13.443 1.00 92.44 196 PHE A C 1
ATOM 1590 O O . PHE A 1 196 ? -5.365 13.363 14.358 1.00 92.44 196 PHE A O 1
ATOM 1597 N N . L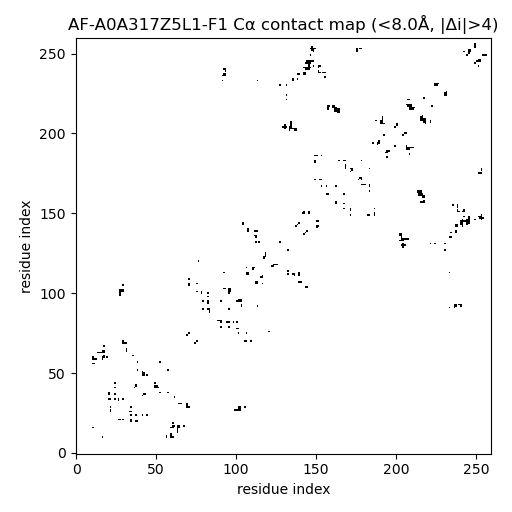YS A 1 197 ? -3.932 14.162 12.840 1.00 86.81 197 LYS A N 1
ATOM 1598 C CA . LYS A 1 197 ? -4.212 15.574 13.131 1.00 86.81 197 LYS A CA 1
ATOM 1599 C C . LYS A 1 197 ? -5.584 15.982 12.588 1.00 86.81 197 LYS A C 1
ATOM 1601 O O . LYS A 1 197 ? -6.081 15.402 11.622 1.00 86.81 197 LYS A O 1
ATOM 1606 N N . ASN A 1 198 ? -6.123 17.064 13.152 1.00 79.50 198 ASN A N 1
ATOM 1607 C CA . ASN A 1 198 ? -7.323 17.734 12.647 1.00 79.50 198 ASN A CA 1
ATOM 1608 C C . ASN A 1 198 ? -7.215 17.964 11.125 1.00 79.50 198 ASN A C 1
ATOM 1610 O O . ASN A 1 198 ? -6.146 18.340 10.642 1.00 79.50 198 ASN A O 1
ATOM 1614 N N . ASP A 1 199 ? -8.324 17.768 10.404 1.00 90.94 199 ASP A N 1
ATOM 1615 C CA . ASP A 1 199 ? -8.481 17.858 8.939 1.00 90.94 199 ASP A CA 1
ATOM 1616 C C . ASP A 1 199 ? -8.019 16.660 8.084 1.00 90.94 199 ASP A C 1
ATOM 1618 O O . ASP A 1 199 ? -8.102 16.749 6.853 1.00 90.94 199 ASP A O 1
ATOM 1622 N N . ILE A 1 200 ? -7.592 15.530 8.665 1.00 94.56 200 ILE A N 1
ATOM 1623 C CA . ILE A 1 200 ? -7.199 14.350 7.865 1.00 94.56 200 ILE A CA 1
ATOM 1624 C C . ILE A 1 200 ? -8.305 13.889 6.897 1.00 94.56 200 ILE A C 1
ATOM 1626 O O . ILE A 1 200 ? -8.018 13.461 5.777 1.00 94.56 200 ILE A O 1
ATOM 1630 N N . GLU A 1 201 ? -9.571 14.089 7.269 1.00 93.94 201 GLU A N 1
ATOM 1631 C CA . GLU A 1 201 ? -10.751 13.736 6.473 1.00 93.94 201 GLU A CA 1
ATOM 1632 C C . GLU A 1 201 ? -10.812 14.451 5.111 1.00 93.94 201 GLU A C 1
ATOM 1634 O O . GLU A 1 201 ? -11.416 13.959 4.151 1.00 93.94 201 GLU A O 1
ATOM 1639 N N . LYS A 1 202 ? -10.126 15.595 4.958 1.00 94.75 202 LYS A N 1
ATOM 1640 C CA . LYS A 1 202 ? -9.992 16.261 3.650 1.00 94.75 202 LYS A CA 1
ATOM 1641 C C . LYS A 1 202 ? -9.261 15.366 2.645 1.00 94.75 202 LYS A C 1
ATOM 1643 O O . LYS A 1 202 ? -9.620 15.365 1.466 1.00 94.75 202 LYS A O 1
ATOM 1648 N N . SER A 1 203 ? -8.279 14.598 3.118 1.00 95.00 203 SER A N 1
ATOM 1649 C CA . SER A 1 203 ? -7.462 13.683 2.316 1.00 95.00 203 SER A CA 1
ATOM 1650 C C . SER A 1 203 ? -8.003 12.255 2.320 1.00 95.00 203 SER A C 1
ATOM 1652 O O . SER A 1 203 ? -8.000 11.614 1.272 1.00 95.00 203 SER A O 1
ATOM 1654 N N . TYR A 1 204 ? -8.454 11.768 3.479 1.00 97.38 204 TYR A N 1
ATOM 1655 C CA . TYR A 1 204 ? -8.810 10.362 3.717 1.00 97.38 204 TYR A CA 1
ATOM 1656 C C . TYR A 1 204 ? -10.315 10.082 3.711 1.00 97.38 204 TYR A C 1
ATOM 1658 O O . TYR A 1 204 ? -10.714 8.922 3.672 1.00 97.38 204 TYR A O 1
ATOM 1666 N N . GLY A 1 205 ? -11.148 11.122 3.630 1.00 96.69 205 GLY A N 1
ATOM 1667 C CA . GLY A 1 205 ? -12.601 10.977 3.667 1.00 96.69 205 GLY A CA 1
ATOM 1668 C C . GLY A 1 205 ? -13.088 10.754 5.098 1.00 96.69 205 GLY A C 1
ATOM 1669 O O . GLY A 1 205 ? -12.349 11.043 6.036 1.00 96.69 205 GLY A O 1
ATOM 1670 N N . PRO A 1 206 ? -14.319 10.269 5.289 1.00 96.81 206 PRO A N 1
ATOM 1671 C CA . PRO A 1 206 ? -14.811 9.926 6.614 1.00 96.81 206 PRO A CA 1
ATOM 1672 C C . PRO A 1 206 ? -14.176 8.612 7.126 1.00 96.81 206 PRO A C 1
ATOM 1674 O O . PRO A 1 206 ? -13.827 7.757 6.302 1.00 96.81 206 PRO A O 1
ATOM 1677 N N . PRO A 1 207 ? -14.034 8.423 8.454 1.00 97.19 207 PRO A N 1
ATOM 1678 C CA . PRO A 1 207 ? -13.397 7.245 9.063 1.00 97.19 207 PRO A CA 1
ATOM 1679 C C . PRO A 1 207 ? -13.976 5.906 8.604 1.00 97.19 207 PRO A C 1
ATOM 1681 O O . PRO A 1 207 ? -15.168 5.804 8.355 1.00 97.19 207 PRO A O 1
ATOM 1684 N N . VAL A 1 208 ? -13.170 4.848 8.508 1.00 97.94 208 VAL A N 1
ATOM 1685 C CA . VAL A 1 208 ? -13.658 3.564 7.958 1.00 97.94 208 VAL A CA 1
ATOM 1686 C C . VAL A 1 208 ? -14.407 2.705 8.982 1.00 97.94 208 VAL A C 1
ATOM 1688 O O . VAL A 1 208 ? -15.177 1.824 8.597 1.00 97.94 208 VAL A O 1
ATOM 1691 N N . ILE A 1 209 ? -14.235 2.988 10.276 1.00 98.06 209 ILE A N 1
ATOM 1692 C CA . ILE A 1 209 ? -14.925 2.309 11.381 1.00 98.06 209 ILE A CA 1
ATOM 1693 C C . ILE A 1 209 ? -15.651 3.300 12.294 1.00 98.06 209 ILE A C 1
ATOM 1695 O O . ILE A 1 209 ? -15.353 4.493 12.319 1.00 98.06 209 ILE A O 1
ATOM 1699 N N . HIS A 1 210 ? -16.569 2.771 13.094 1.00 95.25 210 HIS A N 1
ATOM 1700 C CA . HIS A 1 210 ? -17.209 3.446 14.212 1.00 95.25 210 HIS A CA 1
ATOM 1701 C C . HIS A 1 210 ? -17.073 2.589 15.479 1.00 95.25 210 HIS A C 1
ATOM 1703 O O . HIS A 1 210 ? -17.128 1.359 15.421 1.00 95.25 210 HIS A O 1
ATOM 1709 N N . ARG A 1 211 ? -16.902 3.236 16.638 1.00 93.56 211 ARG A N 1
ATOM 1710 C CA . ARG A 1 211 ? -16.749 2.564 17.939 1.00 93.56 211 ARG A CA 1
ATOM 1711 C C . ARG A 1 211 ? -17.980 2.830 18.805 1.00 93.56 211 ARG A C 1
ATOM 1713 O O . ARG A 1 211 ? -18.314 3.984 19.071 1.00 93.56 211 ARG A O 1
ATOM 1720 N N . GLN A 1 212 ? -18.646 1.771 19.255 1.00 91.38 212 GLN A N 1
ATOM 1721 C CA . GLN A 1 212 ? -19.778 1.823 20.184 1.00 91.38 212 GLN A CA 1
ATOM 1722 C C . GLN A 1 212 ? -19.404 1.096 21.478 1.00 91.38 212 GLN A C 1
ATOM 1724 O O . GLN A 1 212 ? -19.678 -0.088 21.652 1.00 91.38 212 GLN A O 1
ATOM 1729 N N . GLY A 1 213 ? -18.736 1.802 22.395 1.00 90.75 213 GLY A N 1
ATOM 1730 C CA . GLY A 1 213 ? -18.179 1.164 23.588 1.00 90.75 213 GLY A CA 1
ATOM 1731 C C . GLY A 1 213 ? -17.066 0.182 23.213 1.00 90.75 213 GLY A C 1
ATOM 1732 O O . GLY A 1 213 ? -16.043 0.599 22.673 1.00 90.75 213 GLY A O 1
ATOM 1733 N N . ASP A 1 214 ? -17.261 -1.102 23.510 1.00 93.81 214 ASP A N 1
ATOM 1734 C CA . ASP A 1 214 ? -16.335 -2.191 23.180 1.00 93.81 214 ASP A CA 1
ATOM 1735 C C . ASP A 1 214 ? -16.583 -2.822 21.802 1.00 93.81 214 ASP A C 1
ATOM 1737 O O . ASP A 1 214 ? -15.736 -3.588 21.336 1.00 93.81 214 ASP A O 1
ATOM 1741 N N . VAL A 1 215 ? -17.711 -2.506 21.159 1.00 97.06 215 VAL A N 1
ATOM 1742 C CA . VAL A 1 215 ? -18.090 -3.024 19.840 1.00 97.06 215 VAL A CA 1
ATOM 1743 C C . VAL A 1 215 ? -17.542 -2.115 18.743 1.00 97.06 215 VAL A C 1
ATOM 1745 O O . VAL A 1 215 ? -17.704 -0.890 18.777 1.00 97.06 215 VAL A O 1
ATOM 1748 N N . ILE A 1 216 ? -16.881 -2.730 17.767 1.00 98.06 216 ILE A N 1
ATOM 1749 C CA . ILE A 1 216 ? -16.287 -2.080 16.605 1.00 98.06 216 ILE A CA 1
ATOM 1750 C C . ILE A 1 216 ? -17.040 -2.524 15.357 1.00 98.06 216 ILE A C 1
ATOM 1752 O O . ILE A 1 216 ? -17.208 -3.717 15.107 1.00 98.06 216 ILE A O 1
ATOM 1756 N N . GLU A 1 217 ? -17.456 -1.549 14.559 1.00 97.31 217 GLU A N 1
ATOM 1757 C CA . GLU A 1 217 ? -18.246 -1.758 13.349 1.00 97.31 217 GLU A CA 1
ATOM 1758 C C . GLU A 1 217 ? -17.623 -0.973 12.193 1.00 97.31 217 GLU A C 1
ATOM 1760 O O . GLU A 1 217 ? -17.045 0.097 12.397 1.00 97.31 217 GLU A O 1
ATOM 1765 N N . LEU A 1 218 ? -17.777 -1.454 10.958 1.00 97.81 218 LEU A N 1
ATOM 1766 C CA . LEU A 1 218 ? -17.506 -0.607 9.798 1.00 97.81 218 LEU A CA 1
ATOM 1767 C C . LEU A 1 218 ? -18.480 0.574 9.766 1.00 97.81 218 LEU A C 1
ATOM 1769 O O . LEU A 1 218 ? -19.678 0.419 10.005 1.00 97.81 218 LEU A O 1
ATOM 1773 N N . ALA A 1 219 ? -17.979 1.751 9.401 1.00 97.81 219 ALA A N 1
ATOM 1774 C CA . ALA A 1 219 ? -18.819 2.925 9.234 1.00 97.81 219 ALA A CA 1
ATOM 1775 C C . ALA A 1 219 ? -19.830 2.715 8.091 1.00 97.81 219 ALA A C 1
ATOM 1777 O O . ALA A 1 219 ? -19.512 2.129 7.053 1.00 97.81 219 ALA A O 1
ATOM 1778 N N . ALA A 1 220 ? -21.052 3.227 8.256 1.00 97.12 220 ALA A N 1
ATOM 1779 C CA . ALA A 1 220 ? -22.153 2.969 7.325 1.00 97.12 220 ALA A CA 1
ATOM 1780 C C . ALA A 1 220 ? -21.862 3.420 5.878 1.00 97.12 220 ALA A C 1
ATOM 1782 O O . ALA A 1 220 ? -22.279 2.749 4.931 1.00 97.12 220 ALA A O 1
ATOM 1783 N N . HIS A 1 221 ? -21.128 4.524 5.675 1.00 97.06 221 HIS A N 1
ATOM 1784 C CA . HIS A 1 221 ? -20.714 4.936 4.326 1.00 97.06 221 HIS A CA 1
ATOM 1785 C C . HIS A 1 221 ? -19.707 3.958 3.725 1.00 97.06 221 HIS A C 1
ATOM 1787 O O . HIS A 1 221 ? -19.816 3.639 2.548 1.00 97.06 221 HIS A O 1
ATOM 1793 N N . PHE A 1 222 ? -18.765 3.441 4.514 1.00 98.12 222 PHE A N 1
ATOM 1794 C CA . PHE A 1 222 ? -17.762 2.498 4.030 1.00 98.12 222 PHE A CA 1
ATOM 1795 C C . PHE A 1 222 ? -18.413 1.155 3.672 1.00 98.12 222 PHE A C 1
ATOM 1797 O O . PHE A 1 222 ? -18.161 0.610 2.600 1.00 98.12 222 PHE A O 1
ATOM 1804 N N . GLN A 1 223 ? -19.367 0.684 4.485 1.00 97.69 223 GLN A N 1
ATOM 1805 C CA . GLN A 1 223 ? -20.216 -0.465 4.143 1.00 97.69 223 GLN A CA 1
ATOM 1806 C C . GLN A 1 223 ? -21.003 -0.249 2.841 1.00 97.69 223 GLN A C 1
ATOM 1808 O O . GLN A 1 223 ? -21.172 -1.181 2.056 1.00 97.69 223 GLN A O 1
ATOM 1813 N N . HIS A 1 224 ? -21.503 0.968 2.593 1.00 97.50 224 HIS A N 1
ATOM 1814 C CA . HIS A 1 224 ? -22.172 1.301 1.334 1.00 97.50 224 HIS A CA 1
ATOM 1815 C C . HIS A 1 224 ? -21.207 1.230 0.144 1.00 97.50 224 HIS A C 1
ATOM 1817 O O . HIS A 1 224 ? -21.531 0.590 -0.855 1.00 97.50 224 HIS A O 1
ATOM 1823 N N . GLN A 1 225 ? -20.015 1.819 0.270 1.00 97.38 225 GLN A N 1
ATOM 1824 C CA . GLN A 1 225 ? -18.980 1.799 -0.767 1.00 97.38 225 GLN A CA 1
ATOM 1825 C C . GLN A 1 225 ? -18.534 0.370 -1.107 1.00 97.38 225 GLN A C 1
ATOM 1827 O O . GLN A 1 225 ? -18.354 0.052 -2.280 1.00 97.38 225 GLN A O 1
ATOM 1832 N N . LEU A 1 226 ? -18.430 -0.520 -0.111 1.00 97.62 226 LEU A N 1
ATOM 1833 C CA . LEU A 1 226 ? -18.097 -1.938 -0.305 1.00 97.62 226 LEU A CA 1
ATOM 1834 C C . LEU A 1 226 ? -19.131 -2.715 -1.137 1.00 97.62 226 LEU A C 1
ATOM 1836 O O . LEU A 1 226 ? -18.803 -3.775 -1.655 1.00 97.62 226 LEU A O 1
ATOM 1840 N N . LYS A 1 227 ? -20.351 -2.198 -1.342 1.00 96.81 227 LYS A N 1
ATOM 1841 C CA . LYS A 1 227 ? -21.318 -2.807 -2.279 1.00 96.81 227 LYS A CA 1
ATOM 1842 C C . LYS A 1 227 ? -20.928 -2.604 -3.743 1.00 96.81 227 LYS A C 1
ATOM 1844 O O . LYS A 1 227 ? -21.451 -3.295 -4.614 1.00 96.81 227 LYS A O 1
ATOM 1849 N N . ASN A 1 228 ? -20.049 -1.645 -4.037 1.00 97.12 228 ASN A N 1
ATOM 1850 C CA . ASN A 1 228 ? -19.479 -1.485 -5.365 1.00 97.12 228 ASN A CA 1
ATOM 1851 C C . ASN A 1 228 ? -18.378 -2.537 -5.573 1.00 97.12 228 ASN A C 1
ATOM 1853 O O . ASN A 1 228 ? -17.313 -2.464 -4.962 1.00 97.12 228 ASN A O 1
ATOM 1857 N N . GLU A 1 229 ? -18.607 -3.482 -6.488 1.00 95.81 229 GLU A N 1
ATOM 1858 C CA . GLU A 1 229 ? -17.698 -4.611 -6.746 1.00 95.81 229 GLU A CA 1
ATOM 1859 C C . GLU A 1 229 ? -16.263 -4.196 -7.107 1.00 95.81 229 GLU A C 1
ATOM 1861 O O . GLU A 1 229 ? -15.316 -4.959 -6.914 1.00 95.81 229 GLU A O 1
ATOM 1866 N N . ARG A 1 230 ? -16.067 -3.018 -7.708 1.00 94.50 230 ARG A N 1
ATOM 1867 C CA . ARG A 1 230 ? -14.724 -2.535 -8.051 1.00 94.50 230 ARG A CA 1
ATOM 1868 C C . ARG A 1 230 ? -14.015 -1.976 -6.830 1.00 94.50 230 ARG A C 1
ATOM 1870 O O . ARG A 1 230 ? -12.852 -2.302 -6.615 1.00 94.50 230 ARG A O 1
ATOM 1877 N N . PHE A 1 231 ? -14.710 -1.158 -6.047 1.00 97.81 231 PHE A N 1
ATOM 1878 C CA . PHE A 1 231 ? -14.176 -0.647 -4.793 1.00 97.81 231 PHE A CA 1
ATOM 1879 C C . PHE A 1 231 ? -13.821 -1.793 -3.845 1.00 97.81 231 PHE A C 1
ATOM 1881 O O . PHE A 1 231 ? -12.697 -1.837 -3.356 1.00 97.81 231 PHE A O 1
ATOM 1888 N N . GLN A 1 232 ? -14.723 -2.766 -3.679 1.00 97.94 232 GLN A N 1
ATOM 1889 C CA . GLN A 1 232 ? -14.473 -3.966 -2.885 1.00 97.94 232 GLN A CA 1
ATOM 1890 C C . GLN A 1 232 ? -13.204 -4.695 -3.342 1.00 97.94 232 GLN A C 1
ATOM 1892 O O . GLN A 1 232 ? -12.328 -4.961 -2.524 1.00 97.94 232 GLN A O 1
ATOM 1897 N N . ARG A 1 233 ? -13.050 -4.936 -4.652 1.00 97.88 233 ARG A N 1
ATOM 1898 C CA . ARG A 1 233 ? -11.840 -5.571 -5.200 1.00 97.88 233 ARG A CA 1
ATOM 1899 C C . ARG A 1 233 ? -10.563 -4.792 -4.896 1.00 97.88 233 ARG A C 1
ATOM 1901 O O . ARG A 1 233 ? -9.551 -5.415 -4.603 1.00 97.88 233 ARG A O 1
ATOM 1908 N N . TYR A 1 234 ? -10.587 -3.459 -4.954 1.00 98.38 234 TYR A N 1
ATOM 1909 C CA . TYR A 1 234 ? -9.423 -2.653 -4.572 1.00 98.38 234 TYR A CA 1
ATOM 1910 C C . TYR A 1 234 ? -9.117 -2.740 -3.077 1.00 98.38 234 TYR A C 1
ATOM 1912 O O . TYR A 1 234 ? -7.949 -2.814 -2.711 1.00 98.38 234 TYR A O 1
ATOM 1920 N N . VAL A 1 235 ? -10.138 -2.747 -2.215 1.00 98.56 235 VAL A N 1
ATOM 1921 C CA . VAL A 1 235 ? -9.951 -2.896 -0.764 1.00 98.56 235 VAL A CA 1
ATOM 1922 C C . VAL A 1 235 ? -9.347 -4.262 -0.437 1.00 98.56 235 VAL A C 1
ATOM 1924 O O . VAL A 1 235 ? -8.341 -4.328 0.264 1.00 98.56 235 VAL A O 1
ATOM 1927 N N . GLU A 1 236 ? -9.910 -5.340 -0.984 1.00 98.38 236 GLU A N 1
ATOM 1928 C CA . GLU A 1 236 ? -9.412 -6.706 -0.783 1.00 98.38 236 GLU A CA 1
ATOM 1929 C C . GLU A 1 236 ? -7.973 -6.876 -1.287 1.00 98.38 236 GLU A C 1
ATOM 1931 O O . GLU A 1 236 ? -7.144 -7.485 -0.613 1.00 98.38 236 GLU A O 1
ATOM 1936 N N . ASP A 1 237 ? -7.656 -6.309 -2.450 1.00 98.62 237 ASP A N 1
ATOM 1937 C CA . ASP A 1 237 ? -6.313 -6.346 -3.026 1.00 98.62 237 ASP A CA 1
ATOM 1938 C C . ASP A 1 237 ? -5.294 -5.550 -2.195 1.00 98.62 237 ASP A C 1
ATOM 1940 O O . ASP A 1 237 ? -4.183 -6.025 -1.974 1.00 98.62 237 ASP A O 1
ATOM 1944 N N . ILE A 1 238 ? -5.678 -4.390 -1.647 1.00 98.56 238 ILE A N 1
ATOM 1945 C CA . ILE A 1 238 ? -4.825 -3.622 -0.727 1.00 98.56 238 ILE A CA 1
ATOM 1946 C C . ILE A 1 238 ? -4.585 -4.381 0.584 1.00 98.56 238 ILE A C 1
ATOM 1948 O O . ILE A 1 238 ? -3.463 -4.373 1.085 1.00 98.56 238 ILE A O 1
ATOM 1952 N N . ILE A 1 239 ? -5.603 -5.048 1.138 1.00 98.44 239 ILE A N 1
ATOM 1953 C CA . ILE A 1 239 ? -5.450 -5.876 2.346 1.00 98.44 239 ILE A CA 1
ATOM 1954 C C . ILE A 1 239 ? -4.453 -7.009 2.083 1.00 98.44 239 ILE A C 1
ATOM 1956 O O . ILE A 1 239 ? -3.525 -7.197 2.869 1.00 98.44 239 ILE A O 1
ATOM 1960 N N . ARG A 1 240 ? -4.590 -7.711 0.951 1.00 98.06 240 ARG A N 1
ATOM 1961 C CA . ARG A 1 240 ? -3.643 -8.762 0.539 1.00 98.06 240 ARG A CA 1
ATOM 1962 C C . ARG A 1 240 ? -2.236 -8.219 0.316 1.00 98.06 240 ARG A C 1
ATOM 1964 O O . ARG A 1 240 ? -1.270 -8.864 0.706 1.00 98.06 240 ARG A O 1
ATOM 1971 N N . LEU A 1 241 ? -2.114 -7.028 -0.267 1.00 97.56 241 LEU A N 1
ATOM 1972 C CA . LEU A 1 241 ? -0.827 -6.357 -0.428 1.00 97.56 241 LEU A CA 1
ATOM 1973 C C . LEU A 1 241 ? -0.191 -6.011 0.921 1.00 97.56 241 LEU A C 1
ATOM 1975 O O . LEU A 1 241 ? 1.005 -6.230 1.093 1.00 97.56 241 LEU A O 1
ATOM 1979 N N . GLY A 1 242 ? -0.978 -5.520 1.880 1.00 97.00 242 GLY A N 1
ATOM 1980 C CA . GLY A 1 242 ? -0.524 -5.270 3.247 1.00 97.00 242 GLY A CA 1
ATOM 1981 C C . GLY A 1 242 ? -0.023 -6.543 3.931 1.00 97.00 242 GLY A C 1
ATOM 1982 O O . GLY A 1 242 ? 1.061 -6.529 4.506 1.00 97.00 242 GLY A O 1
ATOM 1983 N N . GLN A 1 243 ? -0.757 -7.651 3.793 1.00 95.81 243 GLN A N 1
ATOM 1984 C CA . GLN A 1 243 ? -0.352 -8.975 4.289 1.00 95.81 243 GLN A CA 1
ATOM 1985 C C . GLN A 1 243 ? 0.968 -9.431 3.667 1.00 95.81 243 GLN A C 1
ATOM 1987 O O . GLN A 1 243 ? 1.913 -9.742 4.386 1.00 95.81 243 GLN A O 1
ATOM 1992 N N . TYR A 1 244 ? 1.056 -9.404 2.335 1.00 95.00 244 TYR A N 1
ATOM 1993 C CA . TYR A 1 244 ? 2.258 -9.793 1.601 1.00 95.00 244 TYR A CA 1
ATOM 1994 C C . TYR A 1 244 ? 3.470 -8.946 2.003 1.00 95.00 244 TYR A C 1
ATOM 1996 O O . TYR A 1 244 ? 4.541 -9.476 2.284 1.00 95.00 244 TYR A O 1
ATOM 2004 N N . ASN A 1 245 ? 3.311 -7.622 2.068 1.00 92.56 245 ASN A N 1
ATOM 2005 C CA . ASN A 1 245 ? 4.395 -6.727 2.456 1.00 92.56 245 ASN A CA 1
ATOM 2006 C C . ASN A 1 245 ? 4.827 -6.954 3.906 1.00 92.56 245 ASN A C 1
ATOM 2008 O O . ASN A 1 245 ? 6.026 -6.921 4.183 1.00 92.56 245 ASN A O 1
ATOM 2012 N N . ASN A 1 246 ? 3.879 -7.219 4.808 1.00 92.75 246 ASN A N 1
ATOM 2013 C CA . ASN A 1 246 ? 4.191 -7.538 6.193 1.00 92.75 246 ASN A CA 1
ATOM 2014 C C . ASN A 1 246 ? 4.955 -8.860 6.321 1.00 92.75 246 ASN A C 1
ATOM 2016 O O . ASN A 1 246 ? 5.966 -8.917 7.014 1.00 92.75 246 ASN A O 1
ATOM 2020 N N . GLU A 1 247 ? 4.541 -9.895 5.594 1.00 90.06 247 GLU A N 1
ATOM 2021 C CA . GLU A 1 247 ? 5.235 -11.182 5.570 1.00 90.06 247 GLU A CA 1
ATOM 2022 C C . GLU A 1 247 ? 6.654 -11.053 4.998 1.00 90.06 247 GLU A C 1
ATOM 2024 O O . GLU A 1 247 ? 7.618 -11.507 5.613 1.00 90.06 247 GLU A O 1
ATOM 2029 N N . MET A 1 248 ? 6.808 -10.368 3.862 1.00 84.44 248 MET A N 1
ATOM 2030 C CA . MET A 1 248 ? 8.098 -10.244 3.176 1.00 84.44 248 MET A CA 1
ATOM 2031 C C . MET A 1 248 ? 9.098 -9.333 3.899 1.00 84.44 248 MET A C 1
ATOM 2033 O O . MET A 1 248 ? 10.303 -9.556 3.796 1.00 84.44 248 MET A O 1
ATOM 2037 N N . LYS A 1 249 ? 8.628 -8.279 4.582 1.00 80.38 249 LYS A N 1
ATOM 2038 C CA . LYS A 1 249 ? 9.500 -7.264 5.206 1.00 80.38 249 LYS A CA 1
ATOM 2039 C C . LYS A 1 249 ? 9.630 -7.443 6.719 1.00 80.38 249 LYS A C 1
ATOM 2041 O O . LYS A 1 249 ? 10.675 -7.110 7.273 1.00 80.38 249 LYS A O 1
ATOM 2046 N N . PHE A 1 250 ? 8.592 -7.953 7.376 1.00 75.81 250 PHE A N 1
ATOM 2047 C CA . PHE A 1 250 ? 8.480 -8.021 8.836 1.00 75.81 250 PHE A CA 1
ATOM 2048 C C . PHE A 1 250 ? 8.182 -9.440 9.354 1.00 75.81 250 PHE A C 1
ATOM 2050 O O . PHE A 1 250 ? 7.794 -9.595 10.507 1.00 75.81 250 PHE A O 1
ATOM 2057 N N . GLU A 1 251 ? 8.353 -10.478 8.525 1.00 80.25 251 GLU A N 1
ATOM 2058 C CA . GLU A 1 251 ? 8.138 -11.891 8.888 1.00 80.25 251 GLU A CA 1
ATOM 2059 C C . GLU A 1 251 ? 6.735 -12.185 9.460 1.00 80.25 251 GLU A C 1
ATOM 2061 O O . GLU A 1 251 ? 6.550 -13.115 10.245 1.00 80.25 251 GLU A O 1
ATOM 2066 N N . GLY A 1 252 ? 5.731 -11.384 9.085 1.00 68.75 252 GLY A N 1
ATOM 2067 C CA . GLY A 1 252 ? 4.354 -11.539 9.569 1.00 68.75 252 GLY A CA 1
ATOM 2068 C C . GLY A 1 252 ? 4.108 -10.961 10.970 1.00 68.75 252 GLY A C 1
ATOM 2069 O O . GLY A 1 252 ? 3.032 -11.155 11.542 1.00 68.75 252 GLY A O 1
ATOM 2070 N N . GLN A 1 253 ? 5.102 -10.287 11.552 1.00 73.50 253 GLN A N 1
ATOM 2071 C CA . GLN A 1 253 ? 5.086 -9.838 12.942 1.00 73.50 253 GLN A CA 1
ATOM 2072 C C . GLN A 1 253 ? 4.698 -8.365 13.076 1.00 73.50 253 GLN A C 1
ATOM 2074 O O . GLN A 1 253 ? 4.776 -7.567 12.137 1.00 73.50 253 GLN A O 1
ATOM 2079 N N . ASN A 1 254 ? 4.291 -8.004 14.293 1.00 64.56 254 ASN A N 1
ATOM 2080 C CA . ASN A 1 254 ? 3.958 -6.630 14.661 1.00 64.56 254 ASN A CA 1
ATOM 2081 C C . ASN A 1 254 ? 5.160 -5.807 15.174 1.00 64.56 254 ASN A C 1
ATOM 2083 O O . ASN A 1 254 ? 5.040 -4.598 15.396 1.00 64.56 254 ASN A O 1
ATOM 2087 N N . GLU A 1 255 ? 6.312 -6.448 15.402 1.00 61.59 255 GLU A N 1
ATOM 2088 C CA . GLU A 1 255 ? 7.529 -5.788 15.877 1.00 61.59 255 GLU A CA 1
ATOM 2089 C C . GLU A 1 255 ? 8.356 -5.199 14.726 1.00 61.59 255 GLU A C 1
ATOM 2091 O O . GLU A 1 255 ? 8.540 -5.805 13.673 1.00 61.59 255 GLU A O 1
ATOM 2096 N N . PHE A 1 256 ? 8.938 -4.017 14.957 1.00 52.44 256 PHE A N 1
ATOM 2097 C CA . PHE A 1 256 ? 9.972 -3.492 14.069 1.00 52.44 256 PHE A CA 1
ATOM 2098 C C . PHE A 1 256 ? 11.202 -4.397 14.142 1.00 52.44 256 PHE A 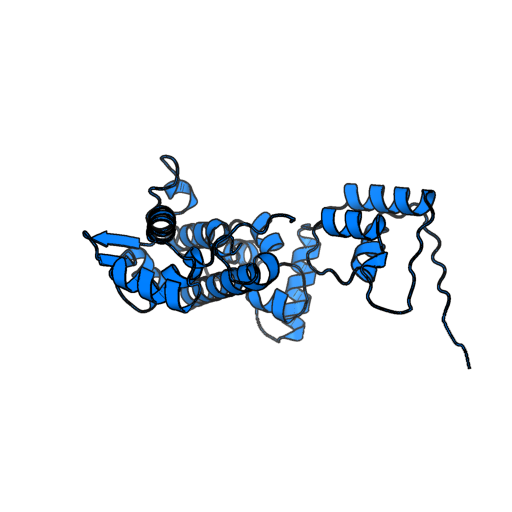C 1
ATOM 2100 O O . PHE A 1 256 ? 11.924 -4.387 15.146 1.00 52.44 256 PHE A O 1
ATOM 2107 N N . ILE A 1 257 ? 11.483 -5.121 13.059 1.00 48.75 257 ILE A N 1
ATOM 2108 C CA . ILE A 1 257 ? 12.742 -5.848 12.916 1.00 48.75 257 ILE A CA 1
ATOM 2109 C C . ILE A 1 257 ? 13.877 -4.820 12.967 1.00 48.75 257 ILE A C 1
ATOM 2111 O O . ILE A 1 257 ? 14.012 -3.945 12.109 1.00 48.75 257 ILE A O 1
ATOM 2115 N N . ARG A 1 258 ? 14.694 -4.888 14.024 1.00 34.50 258 ARG A N 1
ATOM 2116 C CA . ARG A 1 258 ? 15.949 -4.133 14.085 1.00 34.50 258 ARG A CA 1
ATOM 2117 C C . ARG A 1 258 ? 16.821 -4.679 12.957 1.00 34.50 258 ARG A C 1
ATOM 2119 O O . ARG A 1 258 ? 17.013 -5.883 12.923 1.00 34.50 258 ARG A O 1
ATOM 2126 N N . TYR A 1 259 ? 17.339 -3.802 12.097 1.00 38.91 259 TYR A N 1
ATOM 2127 C CA . TYR A 1 259 ? 18.070 -4.092 10.848 1.00 38.91 259 TYR A CA 1
ATOM 2128 C C . TYR A 1 259 ? 17.180 -4.212 9.590 1.00 38.91 259 TYR A C 1
ATOM 2130 O O . TYR A 1 259 ? 17.168 -5.246 8.930 1.00 38.91 259 TYR A O 1
ATOM 2138 N N . GLN A 1 260 ? 16.501 -3.116 9.230 1.00 41.50 260 GLN A N 1
ATOM 2139 C CA . GLN A 1 260 ? 16.172 -2.787 7.835 1.00 41.50 260 GLN A CA 1
ATOM 2140 C C . GLN A 1 260 ? 17.035 -1.608 7.380 1.00 41.50 260 GLN A C 1
ATOM 2142 O O . GLN A 1 260 ? 17.250 -0.692 8.213 1.00 41.50 260 GLN A O 1
#

InterPro domains:
  IPR058403 Domain of unknown function DUF8090 [PF26350] (76-247)